Protein AF-F0G5G3-F1 (afdb_monomer)

Structure (mmCIF, N/CA/C/O backbone):
data_AF-F0G5G3-F1
#
_entry.id   AF-F0G5G3-F1
#
loop_
_atom_site.group_PDB
_atom_site.id
_atom_site.type_symbol
_atom_site.label_atom_id
_atom_site.label_alt_id
_atom_site.label_comp_id
_atom_site.label_asym_id
_atom_site.label_entity_id
_atom_site.label_seq_id
_atom_site.pdbx_PDB_ins_code
_atom_site.Cartn_x
_atom_site.Cartn_y
_atom_site.Cartn_z
_atom_site.occupancy
_atom_site.B_iso_or_equiv
_atom_site.auth_seq_id
_atom_site.auth_comp_id
_atom_site.auth_asym_id
_atom_site.auth_atom_id
_atom_site.pdbx_PDB_model_num
ATOM 1 N N . MET A 1 1 ? -4.520 -5.180 33.853 1.00 75.75 1 MET A N 1
ATOM 2 C CA . MET A 1 1 ? -4.811 -5.761 32.516 1.00 75.75 1 MET A CA 1
ATOM 3 C C . MET A 1 1 ? -6.308 -5.867 32.233 1.00 75.75 1 MET A C 1
ATOM 5 O O . MET A 1 1 ? -6.761 -5.108 31.393 1.00 75.75 1 MET A O 1
ATOM 9 N N . ALA A 1 2 ? -7.084 -6.695 32.948 1.00 82.69 2 ALA A N 1
ATOM 10 C CA . ALA A 1 2 ? -8.527 -6.854 32.690 1.00 82.69 2 ALA A CA 1
ATOM 11 C C . ALA A 1 2 ? -9.333 -5.539 32.773 1.00 82.69 2 ALA A C 1
ATOM 13 O O . ALA A 1 2 ? -10.103 -5.239 31.870 1.00 82.69 2 ALA A O 1
ATOM 14 N N . LEU A 1 3 ? -9.086 -4.715 33.801 1.00 82.81 3 LEU A N 1
ATOM 15 C CA . LEU A 1 3 ? -9.724 -3.396 33.942 1.00 82.81 3 LEU A CA 1
ATOM 16 C C . LEU A 1 3 ? -9.364 -2.430 32.803 1.00 82.81 3 LEU A C 1
ATOM 18 O O . LEU A 1 3 ? -10.214 -1.669 32.368 1.00 82.81 3 LEU A O 1
ATOM 22 N N . LYS A 1 4 ? -8.127 -2.481 32.291 1.00 82.44 4 LYS A N 1
ATOM 23 C CA . LYS A 1 4 ? -7.694 -1.640 31.163 1.00 82.44 4 LYS A CA 1
ATOM 24 C C . LYS A 1 4 ? -8.326 -2.085 29.843 1.00 82.44 4 LYS A C 1
ATOM 26 O O . LYS A 1 4 ? -8.593 -1.260 28.983 1.00 82.44 4 LYS A O 1
ATOM 31 N N . ALA A 1 5 ? -8.545 -3.391 29.684 1.00 80.06 5 ALA A N 1
ATOM 32 C CA . ALA A 1 5 ? -9.204 -3.943 28.506 1.00 80.06 5 ALA A CA 1
ATOM 33 C C . ALA A 1 5 ? -10.686 -3.538 28.429 1.00 80.06 5 ALA A C 1
ATOM 35 O O . ALA A 1 5 ? -11.177 -3.290 27.338 1.00 80.06 5 ALA A O 1
ATOM 36 N N . GLU A 1 6 ? -11.368 -3.455 29.574 1.00 82.06 6 GLU A N 1
ATOM 37 C CA . GLU A 1 6 ? -12.799 -3.125 29.638 1.00 82.06 6 GLU A CA 1
ATOM 38 C C . GLU A 1 6 ? -13.066 -1.616 29.710 1.00 82.06 6 GLU A C 1
ATOM 40 O O . GLU A 1 6 ? -13.938 -1.093 29.022 1.00 82.06 6 GLU A O 1
ATOM 45 N N . PHE A 1 7 ? -12.302 -0.905 30.540 1.00 81.50 7 PHE A N 1
ATOM 46 C CA . PHE A 1 7 ? -12.556 0.497 30.880 1.00 81.50 7 PHE A CA 1
ATOM 47 C C . PHE A 1 7 ? -11.518 1.460 30.288 1.00 81.50 7 PHE A C 1
ATOM 49 O O . PHE A 1 7 ? -11.507 2.640 30.628 1.00 81.50 7 PHE A O 1
ATOM 56 N N . GLY A 1 8 ? -10.610 0.987 29.428 1.00 81.44 8 GLY A N 1
ATOM 57 C CA . GLY A 1 8 ? -9.553 1.831 28.864 1.00 81.44 8 GLY A CA 1
ATOM 58 C C . GLY A 1 8 ? -8.737 2.513 29.963 1.00 81.44 8 GLY A C 1
ATOM 59 O O . GLY A 1 8 ? -8.421 1.890 30.971 1.00 81.44 8 GLY A O 1
ATOM 60 N N . GLU A 1 9 ? -8.419 3.798 29.797 1.00 83.19 9 GLU A N 1
ATOM 61 C CA . GLU A 1 9 ? -7.684 4.588 30.798 1.00 83.19 9 GLU A CA 1
ATOM 62 C C . GLU A 1 9 ? -8.501 4.910 32.064 1.00 83.19 9 GLU A C 1
ATOM 64 O O . GLU A 1 9 ? -7.911 5.134 33.123 1.00 83.19 9 GLU A O 1
ATOM 69 N N . GLU A 1 10 ? -9.836 4.860 32.006 1.00 80.69 10 GLU A N 1
ATOM 70 C CA . GLU A 1 10 ? -10.719 5.092 33.165 1.00 80.69 10 GLU A CA 1
ATOM 71 C C . GLU A 1 10 ? -10.566 3.978 34.214 1.00 80.69 10 GLU A C 1
ATOM 73 O O . GLU A 1 10 ? -10.685 4.212 35.418 1.00 80.69 10 GLU A O 1
ATOM 78 N N . GLY A 1 11 ? -10.173 2.774 33.780 1.00 84.81 11 GLY A N 1
ATOM 79 C CA . GLY A 1 11 ? -9.863 1.654 34.667 1.00 84.81 11 GLY A CA 1
ATOM 80 C C . GLY A 1 11 ? -8.646 1.879 35.572 1.00 84.81 11 GLY A C 1
ATOM 81 O O . GLY A 1 11 ? -8.434 1.089 36.497 1.00 84.81 11 GLY A O 1
ATOM 82 N N . PHE A 1 12 ? -7.842 2.927 35.328 1.00 87.81 12 PHE A N 1
ATOM 83 C CA . PHE A 1 12 ? -6.655 3.211 36.132 1.00 87.81 12 PHE A CA 1
ATOM 84 C C . PHE A 1 12 ? -7.024 3.488 37.582 1.00 87.81 12 PHE A C 1
ATOM 86 O O . PHE A 1 12 ? -6.352 2.969 38.461 1.00 87.81 12 PHE A O 1
ATOM 93 N N . ALA A 1 13 ? -8.077 4.268 37.841 1.00 85.56 13 ALA A N 1
ATOM 94 C CA . ALA A 1 13 ? -8.450 4.654 39.202 1.00 85.56 13 ALA A CA 1
ATOM 95 C C . ALA A 1 13 ? -8.753 3.421 40.069 1.00 85.56 13 ALA A C 1
ATOM 97 O O . ALA A 1 13 ? -8.117 3.231 41.103 1.00 85.56 13 ALA A O 1
ATOM 98 N N . LEU A 1 14 ? -9.618 2.533 39.568 1.00 84.69 14 LEU A N 1
ATOM 99 C CA . LEU A 1 14 ? -9.975 1.259 40.204 1.00 84.69 14 LEU A CA 1
ATOM 100 C C . LEU A 1 14 ? -8.756 0.356 40.425 1.00 84.69 14 LEU A C 1
ATOM 102 O O . LEU A 1 14 ? -8.572 -0.213 41.500 1.00 84.69 14 LEU A O 1
ATOM 106 N N . TRP A 1 15 ? -7.903 0.216 39.407 1.00 88.31 15 TRP A N 1
ATOM 107 C CA . TRP A 1 15 ? -6.701 -0.607 39.515 1.00 88.31 15 TRP A CA 1
ATOM 108 C C . TRP A 1 15 ? -5.689 -0.021 40.506 1.00 88.31 15 TRP A C 1
ATOM 110 O O . TRP A 1 15 ? -5.075 -0.763 41.270 1.00 88.31 15 TRP A O 1
ATOM 120 N N . ASN A 1 16 ? -5.515 1.298 40.494 1.00 89.81 16 ASN A N 1
ATOM 121 C CA . ASN A 1 16 ? -4.558 2.017 41.320 1.00 89.81 16 ASN A CA 1
ATOM 122 C C . ASN A 1 16 ? -4.970 2.004 42.794 1.00 89.81 16 ASN A C 1
ATOM 124 O O . ASN A 1 16 ? -4.125 1.778 43.652 1.00 89.81 16 ASN A O 1
ATOM 128 N N . GLU A 1 17 ? -6.258 2.197 43.082 1.00 86.50 17 GLU A N 1
ATOM 129 C CA . GLU A 1 17 ? -6.823 2.081 44.429 1.00 86.50 17 GLU A CA 1
ATOM 130 C C . GLU A 1 17 ? -6.622 0.671 44.994 1.00 86.50 17 GLU A C 1
ATOM 132 O O . GLU A 1 17 ? -6.049 0.514 46.068 1.00 86.50 17 GLU A O 1
ATOM 137 N N . TRP A 1 18 ? -6.985 -0.368 44.235 1.00 85.38 18 TRP A N 1
ATOM 138 C CA . TRP A 1 18 ? -6.765 -1.754 44.658 1.00 85.38 18 TRP A CA 1
ATOM 139 C C . TRP A 1 18 ? -5.277 -2.075 44.876 1.00 85.38 18 TRP A C 1
ATOM 141 O O . TRP A 1 18 ? -4.910 -2.742 45.843 1.00 85.38 18 TRP A O 1
ATOM 151 N N . SER A 1 19 ? -4.402 -1.570 44.000 1.00 86.75 19 SER A N 1
ATOM 152 C CA . SER A 1 19 ? -2.963 -1.855 44.060 1.00 86.75 19 SER A CA 1
ATOM 153 C C . SER A 1 19 ? -2.265 -1.217 45.264 1.00 86.75 19 SER A C 1
ATOM 155 O O . SER A 1 19 ? -1.227 -1.726 45.678 1.00 86.75 19 SER A O 1
ATOM 157 N N . GLN A 1 20 ? -2.822 -0.156 45.862 1.00 89.62 20 GLN A N 1
ATOM 158 C CA . GLN A 1 20 ? -2.253 0.497 47.052 1.00 89.62 20 GLN A CA 1
ATOM 159 C C . GLN A 1 20 ? -2.183 -0.418 48.280 1.00 89.62 20 GLN A C 1
ATOM 161 O O . GLN A 1 20 ? -1.370 -0.179 49.167 1.00 89.62 20 GLN A O 1
ATOM 166 N N . GLY A 1 21 ? -2.993 -1.480 48.326 1.00 85.25 21 GLY A N 1
ATOM 167 C CA . GLY A 1 21 ? -2.947 -2.471 49.402 1.00 85.25 21 GLY A CA 1
ATOM 168 C C . GLY A 1 21 ? -1.731 -3.406 49.354 1.00 85.25 21 GLY A C 1
ATOM 169 O O . GLY A 1 21 ? -1.496 -4.145 50.308 1.00 85.25 21 GLY A O 1
ATOM 170 N N . ALA A 1 22 ? -0.956 -3.411 48.264 1.00 86.19 22 ALA A N 1
ATOM 171 C CA . ALA A 1 22 ? 0.210 -4.277 48.124 1.00 86.19 22 ALA A CA 1
ATOM 172 C C . ALA A 1 22 ? 1.453 -3.669 48.797 1.00 86.19 22 ALA A C 1
ATOM 174 O O . ALA A 1 22 ? 1.786 -2.506 48.582 1.00 86.19 22 ALA A O 1
ATOM 175 N N . GLN A 1 23 ? 2.204 -4.480 49.551 1.00 86.06 23 GLN A N 1
ATOM 176 C CA . GLN A 1 23 ? 3.407 -4.028 50.275 1.00 86.06 23 GLN A CA 1
ATOM 177 C C . GLN A 1 23 ? 4.503 -3.449 49.363 1.00 86.06 23 GLN A C 1
ATOM 179 O O . GLN A 1 23 ? 5.343 -2.674 49.811 1.00 86.06 23 GLN A O 1
ATOM 184 N N . ASN A 1 24 ? 4.510 -3.825 48.084 1.00 87.44 24 ASN A N 1
ATOM 185 C CA . ASN A 1 24 ? 5.474 -3.372 47.084 1.00 87.44 24 ASN A CA 1
ATOM 186 C C . ASN A 1 24 ? 4.953 -2.225 46.198 1.00 87.44 24 ASN A C 1
ATOM 188 O O . ASN A 1 24 ? 5.607 -1.879 45.211 1.00 87.44 24 ASN A O 1
ATOM 192 N N . TYR A 1 25 ? 3.787 -1.651 46.504 1.00 90.62 25 TYR A N 1
ATOM 193 C CA . TYR A 1 25 ? 3.204 -0.586 45.698 1.00 90.62 25 TYR A CA 1
ATOM 194 C C . TYR A 1 25 ? 4.021 0.710 45.771 1.00 90.62 25 TYR A C 1
ATOM 196 O O . TYR A 1 25 ? 4.398 1.184 46.843 1.00 90.62 25 TYR A O 1
ATOM 204 N N . LYS A 1 26 ? 4.247 1.326 44.606 1.00 88.75 26 LYS A N 1
ATOM 205 C CA . LYS A 1 26 ? 4.905 2.629 44.464 1.00 88.75 26 LYS A CA 1
ATOM 206 C C . LYS A 1 26 ? 4.056 3.530 43.578 1.00 88.75 26 LYS A C 1
ATOM 208 O O . LYS A 1 26 ? 3.979 3.327 42.370 1.00 88.75 26 LYS A O 1
ATOM 213 N N . GLY A 1 27 ? 3.453 4.565 44.165 1.00 85.06 27 GLY A N 1
ATOM 214 C CA . GLY A 1 27 ? 2.541 5.459 43.439 1.00 85.06 27 GLY A CA 1
ATOM 215 C C . GLY A 1 27 ? 3.180 6.183 42.251 1.00 85.06 27 GLY A C 1
ATOM 216 O O . GLY A 1 27 ? 2.517 6.391 41.240 1.00 85.06 27 GLY A O 1
ATOM 217 N N . LYS A 1 28 ? 4.479 6.503 42.337 1.00 83.94 28 LYS A N 1
ATOM 218 C CA . LYS A 1 28 ? 5.234 7.108 41.225 1.00 83.94 28 LYS A CA 1
ATOM 219 C C . LYS A 1 28 ? 5.365 6.170 40.019 1.00 83.94 28 LYS A C 1
ATOM 221 O O . LYS A 1 28 ? 5.344 6.648 38.892 1.00 83.94 28 LYS A O 1
ATOM 226 N N . ASP A 1 29 ? 5.405 4.859 40.254 1.00 88.38 29 ASP A N 1
ATOM 227 C CA . ASP A 1 29 ? 5.631 3.847 39.214 1.00 88.38 29 ASP A CA 1
ATOM 228 C C . ASP A 1 29 ? 4.303 3.283 38.672 1.00 88.38 29 ASP A C 1
ATOM 230 O O . ASP A 1 29 ? 4.244 2.718 37.579 1.00 88.38 29 ASP A O 1
ATOM 234 N N . ALA A 1 30 ? 3.205 3.456 39.417 1.00 87.62 30 ALA A N 1
ATOM 235 C CA . ALA A 1 30 ? 1.896 2.884 39.112 1.00 87.62 30 ALA A CA 1
ATOM 236 C C . ALA A 1 30 ? 1.378 3.281 37.720 1.00 87.62 30 ALA A C 1
ATOM 238 O O . ALA A 1 30 ? 0.806 2.455 37.005 1.00 87.62 30 ALA A O 1
ATOM 239 N N . ARG A 1 31 ? 1.611 4.531 37.297 1.00 86.50 31 ARG A N 1
ATOM 240 C CA . ARG A 1 31 ? 1.170 5.013 35.980 1.00 86.50 31 ARG A CA 1
ATOM 241 C C . ARG A 1 31 ? 1.958 4.376 34.836 1.00 86.50 31 ARG A C 1
ATOM 243 O O . ARG A 1 31 ? 1.376 4.092 33.791 1.00 86.50 31 ARG A O 1
ATOM 250 N N . ASP A 1 32 ? 3.242 4.102 35.029 1.00 87.25 32 ASP A N 1
ATOM 251 C CA . ASP A 1 32 ? 4.076 3.461 34.011 1.00 87.25 32 ASP A CA 1
ATOM 252 C C . ASP A 1 32 ? 3.791 1.960 33.918 1.00 87.25 32 ASP A C 1
ATOM 254 O O . ASP A 1 32 ? 3.653 1.420 32.816 1.00 87.25 32 ASP A O 1
ATOM 258 N N . VAL A 1 33 ? 3.546 1.303 35.056 1.00 87.38 33 VAL A N 1
ATOM 259 C CA . VAL A 1 33 ? 3.021 -0.071 35.090 1.00 87.38 33 VAL A CA 1
ATOM 260 C C . VAL A 1 33 ? 1.671 -0.145 34.370 1.00 87.38 33 VAL A C 1
ATOM 262 O O . VAL A 1 33 ? 1.467 -1.024 33.530 1.00 87.38 33 VAL A O 1
ATOM 265 N N . TRP A 1 34 ? 0.766 0.807 34.607 1.00 89.06 34 TRP A N 1
ATOM 266 C CA . TRP A 1 34 ? -0.517 0.863 33.909 1.00 89.06 34 TRP A CA 1
ATOM 267 C C . TRP A 1 34 ? -0.362 1.025 32.397 1.00 89.06 34 TRP A C 1
ATOM 269 O O . TRP A 1 34 ? -1.002 0.306 31.624 1.00 89.06 34 TRP A O 1
ATOM 279 N N . LYS A 1 35 ? 0.518 1.928 31.952 1.00 86.69 35 LYS A N 1
ATOM 280 C CA . LYS A 1 35 ? 0.845 2.108 30.530 1.00 86.69 35 LYS A CA 1
ATOM 281 C C . LYS A 1 35 ? 1.411 0.829 29.911 1.00 86.69 35 LYS A C 1
ATOM 283 O O . LYS A 1 35 ? 1.067 0.529 28.771 1.00 86.69 35 LYS A O 1
ATOM 288 N N . SER A 1 36 ? 2.189 0.047 30.667 1.00 86.50 36 SER A N 1
ATOM 289 C CA . SER A 1 36 ? 2.778 -1.214 30.197 1.00 86.50 36 SER A CA 1
ATOM 290 C C . SER A 1 36 ? 1.746 -2.310 29.889 1.00 86.50 36 SER A C 1
ATOM 292 O O . SER A 1 36 ? 2.017 -3.200 29.080 1.00 86.50 36 SER A O 1
ATOM 294 N N . PHE A 1 37 ? 0.542 -2.244 30.474 1.00 84.12 37 PHE A N 1
ATOM 295 C CA . PHE A 1 37 ? -0.537 -3.171 30.142 1.00 84.12 37 PHE A CA 1
ATOM 296 C C . PHE A 1 37 ? -0.988 -2.960 28.695 1.00 84.12 37 PHE A C 1
ATOM 298 O O . PHE A 1 37 ? -1.582 -1.932 28.356 1.00 84.12 37 PHE A O 1
ATOM 305 N N . LYS A 1 38 ? -0.739 -3.967 27.857 1.00 71.62 38 LYS A N 1
ATOM 306 C CA . LYS A 1 38 ? -1.262 -4.057 26.492 1.00 71.62 38 LYS A CA 1
ATOM 307 C C . LYS A 1 38 ? -2.562 -4.861 26.504 1.00 71.62 38 LYS A C 1
ATOM 309 O O . LYS A 1 38 ? -2.660 -5.853 27.225 1.00 71.62 38 LYS A O 1
ATOM 314 N N . GLY A 1 39 ? -3.561 -4.422 25.737 1.00 60.50 39 GLY A N 1
ATOM 315 C CA . GLY A 1 39 ? -4.810 -5.166 25.570 1.00 60.50 39 GLY A CA 1
ATOM 316 C C . GLY A 1 39 ? -4.513 -6.569 25.040 1.00 60.50 39 GLY A C 1
ATOM 317 O O . GLY A 1 39 ? -3.861 -6.720 24.011 1.00 60.50 39 GLY A O 1
ATOM 318 N N . GLY A 1 40 ? -4.923 -7.602 25.773 1.00 61.12 40 GLY A N 1
ATOM 319 C CA . GLY A 1 40 ? -4.645 -8.989 25.411 1.00 61.12 40 GLY A CA 1
ATOM 320 C C . GLY A 1 40 ? -5.219 -9.983 26.417 1.00 61.12 40 GLY A C 1
ATOM 321 O O . GLY A 1 40 ? -5.292 -9.657 27.596 1.00 61.12 40 GLY A O 1
ATOM 322 N N . LYS A 1 41 ? -5.612 -11.163 25.897 1.00 61.12 41 LYS A N 1
ATOM 323 C CA . LYS A 1 41 ? -6.117 -12.449 26.462 1.00 61.12 41 LYS A CA 1
ATOM 324 C C . LYS A 1 41 ? -6.857 -12.493 27.816 1.00 61.12 41 LYS A C 1
ATOM 326 O O . LYS A 1 41 ? -7.767 -13.302 27.948 1.00 61.12 41 LYS A O 1
ATOM 331 N N . ILE A 1 42 ? -6.495 -11.687 28.807 1.00 72.88 42 ILE A N 1
ATOM 332 C CA . ILE A 1 42 ? -7.150 -11.588 30.114 1.00 72.88 42 ILE A CA 1
ATOM 333 C C . ILE A 1 42 ? -8.172 -10.447 30.062 1.00 72.88 42 ILE A C 1
ATOM 335 O O . ILE A 1 42 ? -7.823 -9.274 30.209 1.00 72.88 42 ILE A O 1
ATOM 339 N N . THR A 1 43 ? -9.438 -10.800 29.850 1.00 81.62 43 THR A N 1
ATOM 340 C CA . THR A 1 43 ? -10.570 -9.858 29.821 1.00 81.62 43 THR A CA 1
ATOM 341 C C . THR A 1 43 ? -11.215 -9.725 31.202 1.00 81.62 43 THR A C 1
ATOM 343 O O . THR A 1 43 ? -10.880 -10.469 32.132 1.00 81.62 43 THR A O 1
ATOM 346 N N . ILE A 1 44 ? -12.175 -8.804 31.351 1.00 83.69 44 ILE A N 1
ATOM 347 C CA . ILE A 1 44 ? -13.001 -8.713 32.566 1.00 83.69 44 ILE A CA 1
ATOM 348 C C . ILE A 1 44 ? -13.702 -10.053 32.866 1.00 83.69 44 ILE A C 1
ATOM 350 O O . ILE A 1 44 ? -13.805 -10.457 34.023 1.00 83.69 44 ILE A O 1
ATOM 354 N N . ASN A 1 45 ? -14.077 -10.811 31.828 1.00 82.81 45 ASN A N 1
ATOM 355 C CA . ASN A 1 45 ? -14.676 -12.138 31.973 1.00 82.81 45 ASN A CA 1
ATOM 356 C C . ASN A 1 45 ? -13.695 -13.151 32.570 1.00 82.81 45 ASN A C 1
ATOM 358 O O . ASN A 1 45 ? -14.075 -13.923 33.448 1.00 82.81 45 ASN A O 1
ATOM 362 N N . THR A 1 46 ? -12.428 -13.129 32.145 1.00 84.12 46 THR A N 1
ATOM 363 C CA . THR A 1 46 ? -11.377 -13.969 32.738 1.00 84.12 46 THR A CA 1
ATOM 364 C C . THR A 1 46 ? -11.179 -13.633 34.216 1.00 84.12 46 THR A C 1
ATOM 366 O O . THR A 1 46 ? -11.069 -14.541 35.036 1.00 84.12 46 THR A O 1
ATOM 369 N N . LEU A 1 47 ? -11.191 -12.342 34.572 1.00 85.00 47 LEU A N 1
ATOM 370 C CA . LEU A 1 47 ? -11.071 -11.890 35.960 1.00 85.00 47 LEU A CA 1
ATOM 371 C C . LEU A 1 47 ? -12.222 -12.421 36.825 1.00 85.00 47 LEU A C 1
ATOM 373 O O . LEU A 1 47 ? -11.973 -13.026 37.864 1.00 85.00 47 LEU A O 1
ATOM 377 N N . PHE A 1 48 ? -13.472 -12.259 36.383 1.00 85.88 48 PHE A N 1
ATOM 378 C CA . PHE A 1 48 ? -14.632 -12.775 37.116 1.00 85.88 48 PHE A CA 1
ATOM 379 C C . PHE A 1 48 ? -14.674 -14.305 37.168 1.00 85.88 48 PHE A C 1
ATOM 381 O O . PHE A 1 48 ? -15.125 -14.860 38.167 1.00 85.88 48 PHE A O 1
ATOM 388 N N . HIS A 1 49 ? -14.209 -14.999 36.127 1.00 85.69 49 HIS A N 1
ATOM 389 C CA . HIS A 1 49 ? -14.091 -16.457 36.141 1.00 85.69 49 HIS A CA 1
ATOM 390 C C . HIS A 1 49 ? -13.101 -16.930 37.216 1.00 85.69 49 HIS A C 1
ATOM 392 O O . HIS A 1 49 ? -13.457 -17.768 38.042 1.00 85.69 49 HIS A O 1
ATOM 398 N N . LEU A 1 50 ? -11.900 -16.344 37.258 1.00 86.94 50 LEU A N 1
ATOM 399 C CA . LEU A 1 50 ? -10.889 -16.654 38.274 1.00 86.94 50 LEU A CA 1
ATOM 400 C C . LEU A 1 50 ? -11.355 -16.279 39.686 1.00 86.94 50 LEU A C 1
ATOM 402 O O . LEU A 1 50 ? -11.142 -17.047 40.619 1.00 86.94 50 LEU A O 1
ATOM 406 N N . ALA A 1 51 ? -12.040 -15.143 39.842 1.00 85.19 51 ALA A N 1
ATOM 407 C CA . ALA A 1 51 ? -12.602 -14.738 41.126 1.00 85.19 51 ALA A CA 1
ATOM 408 C C . ALA A 1 51 ? -13.622 -15.769 41.637 1.00 85.19 51 ALA A C 1
ATOM 410 O O . ALA A 1 51 ? -13.546 -16.175 42.794 1.00 85.19 51 ALA A O 1
ATOM 411 N N . LYS A 1 52 ? -14.533 -16.245 40.773 1.00 86.75 52 LYS A N 1
ATOM 412 C CA . LYS A 1 52 ? -15.510 -17.291 41.125 1.00 86.75 52 LYS A CA 1
ATOM 413 C C . LYS A 1 52 ? -14.837 -18.599 41.534 1.00 86.75 52 LYS A C 1
ATOM 415 O O . LYS A 1 52 ? -15.256 -19.203 42.514 1.00 86.75 52 LYS A O 1
ATOM 420 N N . LEU A 1 53 ? -13.787 -19.017 40.819 1.00 88.94 53 LEU A N 1
ATOM 421 C CA . LEU A 1 53 ? -12.980 -20.182 41.207 1.00 88.94 53 LEU A CA 1
ATOM 422 C C . LEU A 1 53 ? -12.317 -19.989 42.579 1.00 88.94 53 LEU A C 1
ATOM 424 O O . LEU A 1 53 ? -12.232 -20.934 43.353 1.00 88.94 53 LEU A O 1
ATOM 428 N N . GLY A 1 54 ? -11.899 -18.762 42.897 1.00 87.06 54 GLY A N 1
ATOM 429 C CA . GLY A 1 54 ? -11.367 -18.370 44.204 1.00 87.06 54 GLY A CA 1
ATOM 430 C C . GLY A 1 54 ? -12.419 -18.132 45.295 1.00 87.06 54 GLY A C 1
ATOM 431 O O . GLY A 1 54 ? -12.071 -17.612 46.350 1.00 87.06 54 GLY A O 1
ATOM 432 N N . GLY A 1 55 ? -13.692 -18.471 45.061 1.00 86.56 55 GLY A N 1
ATOM 433 C CA . GLY A 1 55 ? -14.764 -18.351 46.054 1.00 86.56 55 GLY A CA 1
ATOM 434 C C . GLY A 1 55 ? -15.494 -17.003 46.082 1.00 86.56 55 GLY A C 1
ATOM 435 O O . GLY A 1 55 ? -16.340 -16.794 46.948 1.00 86.56 55 GLY A O 1
ATO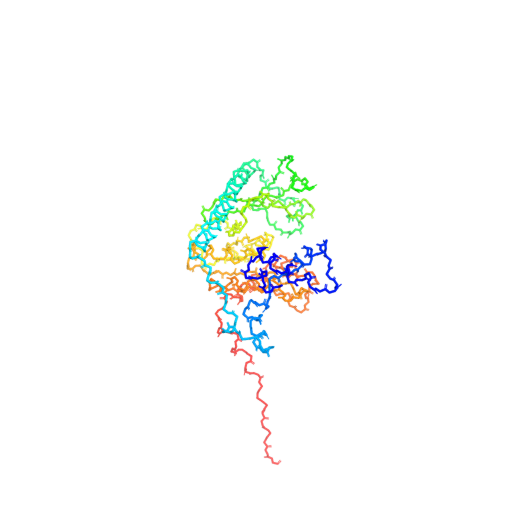M 436 N N . PHE A 1 56 ? -15.225 -16.087 45.144 1.00 83.62 56 PHE A N 1
ATOM 437 C CA . PHE A 1 56 ? -16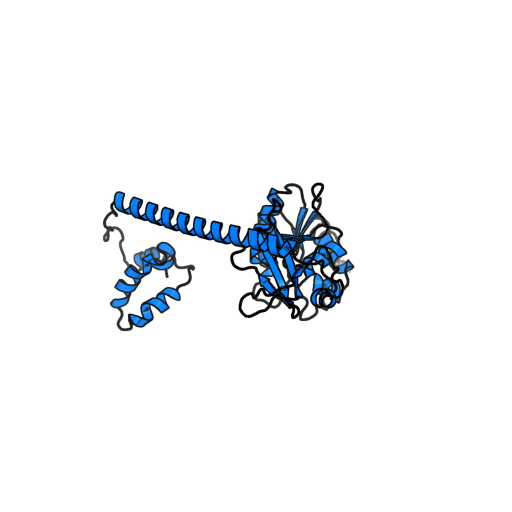.036 -14.877 44.990 1.00 83.62 56 PHE A CA 1
ATOM 438 C C . PHE A 1 56 ? -17.441 -15.242 44.501 1.00 83.62 56 PHE A C 1
ATOM 440 O O . PHE A 1 56 ? -17.615 -15.691 43.366 1.00 83.62 56 PHE A O 1
ATOM 447 N N . ASP A 1 57 ? -18.452 -14.992 45.333 1.00 82.44 57 ASP A N 1
ATOM 448 C CA . ASP A 1 57 ? -19.854 -15.069 44.931 1.00 82.44 57 ASP A CA 1
ATOM 449 C C . ASP A 1 57 ? -20.362 -13.682 44.482 1.00 82.44 57 ASP A C 1
ATOM 451 O O . ASP A 1 57 ? -20.533 -12.783 45.318 1.00 82.44 57 ASP A O 1
ATOM 455 N N . PRO A 1 58 ? -20.661 -13.484 43.180 1.00 75.50 58 PRO A N 1
ATOM 456 C CA . PRO A 1 58 ? -21.226 -12.233 42.680 1.00 75.50 58 PRO A CA 1
ATOM 457 C C . PRO A 1 58 ? -22.606 -11.912 43.265 1.00 75.50 58 PRO A 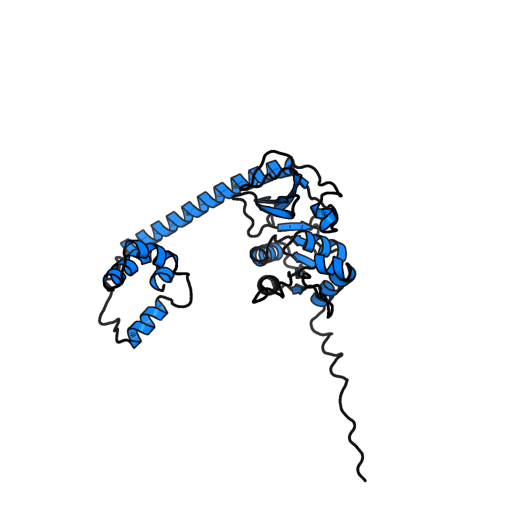C 1
ATOM 459 O O . PRO A 1 58 ? -23.027 -10.758 43.241 1.00 75.50 58 PRO A O 1
ATOM 462 N N . ARG A 1 59 ? -23.345 -12.914 43.763 1.00 76.19 59 ARG A N 1
ATOM 463 C CA . ARG A 1 59 ? -24.667 -12.709 44.372 1.00 76.19 59 ARG A CA 1
ATOM 464 C C . ARG A 1 59 ? -24.557 -12.093 45.763 1.00 76.19 59 ARG A C 1
ATOM 466 O O . ARG A 1 59 ? -25.426 -11.300 46.121 1.00 76.19 59 ARG A O 1
ATOM 473 N N . ALA A 1 60 ? -23.490 -12.414 46.495 1.00 78.00 60 ALA A N 1
ATOM 474 C CA . ALA A 1 60 ? -23.169 -11.825 47.793 1.00 78.00 60 ALA A CA 1
ATOM 475 C C . ALA A 1 60 ? -22.636 -10.383 47.677 1.00 78.00 60 ALA A C 1
ATOM 477 O O . ALA A 1 60 ? -22.785 -9.595 48.604 1.00 78.00 60 ALA A O 1
ATOM 478 N N . HIS A 1 61 ? -22.072 -10.017 46.520 1.00 68.94 61 HIS A N 1
ATOM 479 C CA . HIS A 1 61 ? -21.478 -8.703 46.256 1.00 68.94 61 HIS A CA 1
ATOM 480 C C . HIS A 1 61 ? -22.208 -7.988 45.116 1.00 68.94 61 HIS A C 1
ATOM 482 O O . HIS A 1 61 ? -21.632 -7.704 44.063 1.00 68.94 61 HIS A O 1
ATOM 488 N N . ARG A 1 62 ? -23.505 -7.705 45.308 1.00 65.50 62 ARG A N 1
ATOM 489 C CA . ARG A 1 62 ? -24.274 -6.923 44.331 1.00 65.50 62 ARG A CA 1
ATOM 490 C C . ARG A 1 62 ? -23.667 -5.529 44.199 1.00 65.50 62 ARG A C 1
ATOM 492 O O . ARG A 1 62 ? -23.711 -4.735 45.137 1.00 65.50 62 ARG A O 1
ATOM 499 N N . ALA A 1 63 ? -23.135 -5.229 43.016 1.00 65.88 63 ALA A N 1
ATOM 500 C CA . ALA A 1 63 ? -22.755 -3.871 42.661 1.00 65.88 63 ALA A CA 1
ATOM 501 C C . ALA A 1 63 ? -23.975 -2.952 42.807 1.00 65.88 63 ALA A C 1
ATOM 503 O O . ALA A 1 63 ? -25.096 -3.332 42.448 1.00 65.88 63 ALA A O 1
ATOM 504 N N . LYS A 1 64 ? -23.760 -1.742 43.335 1.00 68.94 64 LYS A N 1
ATOM 505 C CA . LYS A 1 64 ? -24.803 -0.715 43.322 1.00 68.94 64 LYS A CA 1
ATOM 506 C C . LYS A 1 64 ? -25.211 -0.488 41.861 1.00 68.94 64 LYS A C 1
ATOM 508 O O . LYS A 1 64 ? -24.316 -0.356 41.022 1.00 68.94 64 LYS A O 1
ATOM 513 N N . PRO A 1 65 ? -26.515 -0.469 41.539 1.00 64.81 65 PRO A N 1
ATOM 514 C CA . PRO A 1 65 ? -26.955 -0.105 40.203 1.00 64.81 65 PRO A CA 1
ATOM 515 C C . PRO A 1 65 ? -26.363 1.261 39.866 1.00 64.81 65 PRO A C 1
ATOM 517 O O . PRO A 1 65 ? -26.539 2.212 40.627 1.00 64.81 65 PRO A O 1
ATOM 520 N N . VAL A 1 66 ? -25.625 1.345 38.761 1.00 69.50 66 VAL A N 1
ATOM 521 C CA . VAL A 1 66 ? -25.259 2.646 38.202 1.00 69.50 66 VAL A CA 1
ATOM 522 C C . VAL A 1 66 ? -26.567 3.301 37.781 1.00 69.50 66 VAL A C 1
ATOM 524 O O . VAL A 1 66 ? -27.368 2.668 37.089 1.00 69.50 66 VAL A O 1
ATOM 527 N N . ASP A 1 67 ? -26.796 4.529 38.243 1.00 81.50 67 ASP A N 1
ATOM 528 C CA . ASP A 1 67 ? -27.959 5.320 37.850 1.00 81.50 67 ASP A CA 1
ATOM 529 C C . ASP A 1 67 ? -28.051 5.333 36.311 1.00 81.50 67 ASP A C 1
ATOM 531 O O . ASP A 1 67 ? -27.075 5.711 35.652 1.00 81.50 67 ASP A O 1
ATOM 535 N N . PRO A 1 68 ? -29.178 4.903 35.711 1.00 82.06 68 PRO A N 1
ATOM 536 C CA . PRO A 1 68 ? -29.364 4.957 34.266 1.00 82.06 68 PRO A CA 1
ATOM 537 C C . PRO A 1 68 ? -29.031 6.331 33.670 1.00 82.06 68 PRO A C 1
ATOM 539 O O . PRO A 1 68 ? -28.441 6.392 32.594 1.00 82.06 68 PRO A O 1
ATOM 542 N N . ALA A 1 69 ? -29.323 7.423 34.387 1.00 84.81 69 ALA A N 1
ATOM 543 C CA . ALA A 1 69 ? -28.986 8.771 33.938 1.00 84.81 69 ALA A CA 1
ATOM 544 C C . ALA A 1 69 ? -27.468 9.018 33.901 1.00 84.81 69 ALA A C 1
ATOM 546 O O . ALA A 1 69 ? -26.974 9.678 32.991 1.00 84.81 69 ALA A O 1
ATOM 547 N N . GLU A 1 70 ? -26.714 8.464 34.852 1.00 81.56 70 GLU A N 1
ATOM 548 C CA . GLU A 1 70 ? -25.250 8.543 34.871 1.00 81.56 70 GLU A CA 1
ATOM 549 C C . GLU A 1 70 ? -24.621 7.730 33.736 1.00 81.56 70 GLU A C 1
ATOM 551 O O . GLU A 1 70 ? -23.699 8.194 33.068 1.00 81.56 70 GLU A O 1
ATOM 556 N N . ARG A 1 71 ? -25.167 6.545 33.444 1.00 77.06 71 ARG A N 1
ATOM 557 C CA . ARG A 1 71 ? -24.707 5.718 32.323 1.00 77.06 71 ARG A CA 1
ATOM 558 C C . ARG A 1 71 ? -24.924 6.403 30.971 1.00 77.06 71 ARG A C 1
ATOM 560 O O . ARG A 1 71 ? -24.037 6.356 30.119 1.00 77.06 71 ARG A O 1
ATOM 567 N N . GLU A 1 72 ? -26.077 7.039 30.773 1.00 84.31 72 GLU A N 1
ATOM 568 C CA . GLU A 1 72 ? -26.352 7.782 29.539 1.00 84.31 72 GLU A CA 1
ATOM 569 C C . GLU A 1 72 ? -25.483 9.040 29.419 1.00 84.31 72 GLU A C 1
ATOM 571 O O . GLU A 1 72 ? -24.990 9.317 28.327 1.00 84.31 72 GLU A O 1
ATOM 576 N N . ARG A 1 73 ? -25.194 9.746 30.526 1.00 86.25 73 ARG A N 1
ATOM 577 C CA . ARG A 1 73 ? -24.219 10.854 30.534 1.00 86.25 73 ARG A CA 1
ATOM 578 C C . ARG A 1 73 ? -22.836 10.398 30.069 1.00 86.25 73 ARG A C 1
ATOM 580 O O . ARG A 1 73 ? -22.289 10.994 29.148 1.00 86.25 73 ARG A O 1
ATOM 587 N N . GLN A 1 74 ? -22.311 9.309 30.632 1.00 78.38 74 GLN A N 1
ATOM 588 C CA . GLN A 1 74 ? -20.997 8.766 30.258 1.00 78.38 74 GLN A CA 1
ATOM 589 C C . GLN A 1 74 ? -20.947 8.308 28.795 1.00 78.38 74 GLN A C 1
ATOM 591 O O . GLN A 1 74 ? -19.958 8.523 28.094 1.00 78.38 74 GLN A O 1
ATOM 596 N N . LYS A 1 75 ? -22.027 7.689 28.305 1.00 83.62 75 LYS A N 1
ATOM 597 C CA . LYS A 1 75 ? -22.144 7.289 26.899 1.00 83.62 75 LYS A CA 1
ATOM 598 C C . LYS A 1 75 ? -22.179 8.506 25.971 1.00 83.62 75 LYS A C 1
ATOM 600 O O . LYS A 1 75 ? -21.507 8.489 24.942 1.00 83.62 75 LYS A O 1
ATOM 605 N N . ALA A 1 76 ? -22.934 9.544 26.331 1.00 90.12 76 ALA A N 1
ATOM 606 C CA . ALA A 1 76 ? -23.017 10.785 25.570 1.00 90.12 76 ALA A CA 1
ATOM 607 C C . ALA A 1 76 ? -21.675 11.530 25.549 1.00 90.12 76 ALA A C 1
ATOM 609 O O . ALA A 1 76 ? -21.252 11.979 24.490 1.00 90.12 76 ALA A O 1
ATOM 610 N N . GLU A 1 77 ? -20.971 11.600 26.681 1.00 89.88 77 GLU A N 1
ATOM 611 C CA . GLU A 1 77 ? -19.639 12.204 26.770 1.00 89.88 77 GLU A CA 1
ATOM 612 C C . GLU A 1 77 ? -18.613 11.445 25.918 1.00 89.88 77 GLU A C 1
ATOM 614 O O . GLU A 1 77 ? -17.856 12.058 25.166 1.00 89.88 77 GLU A O 1
ATOM 619 N N . ARG A 1 78 ? -18.631 10.105 25.958 1.00 81.69 78 ARG A N 1
ATOM 620 C CA . ARG A 1 78 ? -17.777 9.270 25.101 1.00 81.69 78 ARG A CA 1
ATOM 621 C C . ARG A 1 78 ? -18.057 9.510 23.623 1.00 81.69 78 ARG A C 1
ATOM 623 O O . ARG A 1 78 ? -17.120 9.752 22.870 1.00 81.69 78 ARG A O 1
ATOM 630 N N . ALA A 1 79 ? -19.328 9.479 23.228 1.00 89.50 79 ALA A N 1
ATOM 631 C CA . ALA A 1 79 ? -19.726 9.731 21.849 1.00 89.50 79 ALA A CA 1
ATOM 632 C C . ALA A 1 79 ? -19.332 11.147 21.396 1.00 89.50 79 ALA A C 1
ATOM 634 O O . ALA A 1 79 ? -18.863 11.321 20.276 1.00 89.50 79 ALA A O 1
ATOM 635 N N . ALA A 1 80 ? -19.464 12.150 22.271 1.00 93.19 80 ALA A N 1
ATOM 636 C CA . ALA A 1 80 ? -19.045 13.519 21.989 1.00 93.19 80 ALA A CA 1
ATOM 637 C C . ALA A 1 80 ? -17.521 13.636 21.821 1.00 93.19 80 ALA A C 1
ATOM 639 O O . ALA A 1 80 ? -17.066 14.301 20.892 1.00 93.19 80 ALA A O 1
ATOM 640 N N . ARG A 1 81 ? -16.729 12.961 22.666 1.00 92.06 81 ARG A N 1
ATOM 641 C CA . ARG A 1 81 ? -15.263 12.927 22.548 1.00 92.06 81 ARG A CA 1
ATOM 642 C C . ARG A 1 81 ? -14.815 12.233 21.263 1.00 92.06 81 ARG A C 1
ATOM 644 O O . ARG A 1 81 ? -14.008 12.793 20.533 1.00 92.06 81 ARG A O 1
ATOM 651 N N . GLU A 1 82 ? -15.372 11.063 20.959 1.00 89.12 82 GLU A N 1
ATOM 652 C CA . GLU A 1 82 ? -15.083 10.330 19.718 1.00 89.12 82 GLU A CA 1
ATOM 653 C C . GLU A 1 82 ? -15.461 11.155 18.477 1.00 89.12 82 GLU A C 1
ATOM 655 O O . GLU A 1 82 ? -14.700 11.207 17.511 1.00 89.12 82 GLU A O 1
ATOM 660 N N . ALA A 1 83 ? -16.598 11.858 18.514 1.00 94.12 83 ALA A N 1
ATOM 661 C CA . ALA A 1 83 ? -17.011 12.756 17.438 1.00 94.12 83 ALA A CA 1
ATOM 662 C C . ALA A 1 83 ? -16.059 13.953 17.277 1.00 94.12 83 ALA A C 1
ATOM 664 O O . ALA A 1 83 ? -15.726 14.313 16.148 1.00 94.12 83 ALA A O 1
ATOM 665 N N . ALA A 1 84 ? -15.592 14.548 18.379 1.00 94.69 84 ALA A N 1
ATOM 666 C CA . ALA A 1 84 ? -14.627 15.645 18.351 1.00 94.69 84 ALA A CA 1
ATOM 667 C C . ALA A 1 84 ? -13.261 15.196 17.802 1.00 94.69 84 ALA A C 1
ATOM 669 O O . ALA A 1 84 ? -12.707 15.860 16.928 1.00 94.69 84 ALA A O 1
ATOM 670 N N . GLU A 1 85 ? -12.751 14.043 18.246 1.00 93.81 85 GLU A N 1
ATOM 671 C CA . GLU A 1 85 ? -11.499 13.456 17.746 1.00 93.81 85 GLU A CA 1
ATOM 672 C C . GLU A 1 85 ? -11.586 13.124 16.248 1.00 93.81 85 GLU A C 1
ATOM 674 O O . GLU A 1 85 ? -10.653 13.396 15.487 1.00 93.81 85 GLU A O 1
ATOM 679 N N . LEU A 1 86 ? -12.722 12.582 15.794 1.00 93.75 86 LEU A N 1
ATOM 680 C CA . LEU A 1 86 ? -12.959 12.299 14.379 1.00 93.75 86 LEU A CA 1
ATOM 681 C C . LEU A 1 86 ? -13.036 13.582 13.539 1.00 93.75 86 LEU A C 1
ATOM 683 O O . LEU A 1 86 ? -12.495 13.619 12.429 1.00 93.75 86 LEU A O 1
ATOM 687 N N . ALA A 1 87 ? -13.687 14.629 14.052 1.00 95.94 87 ALA A N 1
ATOM 688 C CA . ALA A 1 87 ? -13.767 15.925 13.385 1.00 95.94 87 ALA A CA 1
ATOM 689 C C . ALA A 1 87 ? -12.374 16.557 13.231 1.00 95.94 87 ALA A C 1
ATOM 691 O O . ALA A 1 87 ? -11.998 16.939 12.121 1.00 95.94 87 ALA A O 1
ATOM 692 N N . GLU A 1 88 ? -11.571 16.567 14.299 1.00 96.50 88 GLU A N 1
ATOM 693 C CA . GLU A 1 88 ? -10.197 17.082 14.280 1.00 96.50 88 GLU A CA 1
ATOM 694 C C . GLU A 1 88 ? -9.303 16.284 13.314 1.00 96.50 88 GLU A C 1
ATOM 696 O O . GLU A 1 88 ? -8.548 16.860 12.525 1.00 96.50 88 GLU A O 1
ATOM 701 N N . LEU A 1 89 ? -9.394 14.949 13.330 1.00 95.06 89 LEU A N 1
ATOM 702 C CA . LEU A 1 89 ? -8.659 14.098 12.392 1.00 95.06 89 LEU A CA 1
ATOM 703 C C . LEU A 1 89 ? -9.048 14.401 10.942 1.00 95.06 89 LEU A C 1
ATOM 705 O O . LEU A 1 89 ? -8.177 14.477 10.074 1.00 95.06 89 LEU A O 1
ATOM 709 N N . THR A 1 90 ? -10.342 14.582 10.682 1.00 96.06 90 THR A N 1
ATOM 710 C CA . THR A 1 90 ? -10.855 14.891 9.345 1.00 96.06 90 THR A CA 1
ATOM 711 C C . THR A 1 90 ? -10.311 16.229 8.860 1.00 96.06 90 THR A C 1
ATOM 713 O O . THR A 1 90 ? -9.785 16.298 7.753 1.00 96.06 90 THR A O 1
ATOM 716 N N . GLU A 1 91 ? -10.358 17.277 9.681 1.00 97.88 91 GLU A N 1
ATOM 717 C CA . GLU A 1 91 ? -9.826 18.600 9.334 1.00 97.88 91 GLU A CA 1
ATOM 718 C C . GLU A 1 91 ? -8.323 18.552 9.011 1.00 97.88 91 GLU A C 1
ATOM 720 O O . GLU A 1 91 ? -7.876 19.063 7.975 1.00 97.88 91 GLU A O 1
ATOM 725 N N . LYS A 1 92 ? -7.542 17.853 9.843 1.00 98.00 92 LYS A N 1
ATOM 726 C CA . LYS A 1 92 ? -6.109 17.626 9.607 1.00 98.00 92 LYS A CA 1
ATOM 727 C C . LYS A 1 92 ? -5.853 16.890 8.290 1.00 98.00 92 LYS A C 1
ATOM 729 O O . LYS A 1 92 ? -4.963 17.287 7.537 1.00 98.00 92 LYS A O 1
ATOM 734 N N . GLN A 1 93 ? -6.637 15.856 7.986 1.00 98.06 93 GLN A N 1
ATOM 735 C CA . GLN A 1 93 ? -6.523 15.102 6.734 1.00 98.06 93 GLN A CA 1
ATOM 736 C C . GLN A 1 93 ? -6.914 15.931 5.507 1.00 98.06 93 GLN A C 1
ATOM 738 O O . GLN A 1 93 ? -6.268 15.804 4.469 1.00 98.06 93 GLN A O 1
ATOM 743 N N . GLN A 1 94 ? -7.927 16.797 5.604 1.00 98.25 94 GLN A N 1
ATOM 744 C CA . GLN A 1 94 ? -8.301 17.706 4.513 1.00 98.25 94 GLN A CA 1
ATOM 745 C C . GLN A 1 94 ? -7.197 18.730 4.239 1.00 98.25 94 GLN A C 1
ATOM 747 O O . GL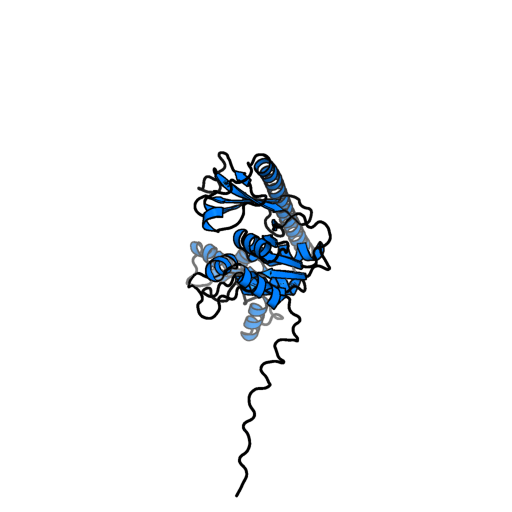N A 1 94 ? -6.835 18.957 3.086 1.00 98.25 94 GLN A O 1
ATOM 752 N N . THR A 1 95 ? -6.604 19.286 5.295 1.00 98.44 95 THR A N 1
ATOM 753 C CA . THR A 1 95 ? -5.470 20.212 5.174 1.00 98.44 95 THR A CA 1
ATOM 754 C C . THR A 1 95 ? -4.262 19.524 4.532 1.00 98.44 95 THR A C 1
ATOM 756 O O . THR A 1 95 ? -3.652 20.065 3.610 1.00 98.44 95 THR A O 1
ATOM 759 N N . ALA A 1 96 ? -3.944 18.298 4.960 1.00 98.44 96 ALA A N 1
ATOM 760 C CA . ALA A 1 96 ? -2.871 17.501 4.370 1.00 98.44 96 ALA A CA 1
ATOM 761 C C . ALA A 1 96 ? -3.149 17.130 2.903 1.00 98.44 96 ALA A C 1
ATOM 763 O O . ALA A 1 96 ? -2.232 17.168 2.088 1.00 98.44 96 ALA A O 1
ATOM 764 N N . SER A 1 97 ? -4.401 16.824 2.551 1.00 98.69 97 SER A N 1
ATOM 765 C CA . SER A 1 97 ? -4.841 16.572 1.172 1.00 98.69 97 SER A CA 1
ATOM 766 C C . SER A 1 97 ? -4.642 17.805 0.280 1.00 98.69 97 SER A C 1
ATOM 768 O O . SER A 1 97 ? -4.052 17.691 -0.792 1.00 98.69 97 SER A O 1
ATOM 770 N N . ALA A 1 98 ? -5.024 18.999 0.744 1.00 98.62 98 ALA A N 1
ATOM 771 C CA . ALA A 1 98 ? -4.802 20.244 0.005 1.00 98.62 98 ALA A CA 1
ATOM 772 C C . ALA A 1 98 ? -3.304 20.547 -0.195 1.00 98.62 98 ALA A C 1
ATOM 774 O O . ALA A 1 98 ? -2.879 20.908 -1.294 1.00 98.62 98 ALA A O 1
ATOM 775 N N . LEU A 1 99 ? -2.485 20.343 0.843 1.00 98.44 99 LEU A N 1
ATOM 776 C CA . LEU A 1 99 ? -1.030 20.474 0.739 1.00 98.44 99 LEU A CA 1
ATOM 777 C C . LEU A 1 99 ? -0.435 19.437 -0.227 1.00 98.44 99 LEU A C 1
ATOM 779 O O . LEU A 1 99 ? 0.428 19.781 -1.032 1.00 98.44 99 LEU A O 1
ATOM 783 N N . ALA A 1 100 ? -0.908 18.190 -0.182 1.00 98.50 100 ALA A N 1
ATOM 784 C CA . ALA A 1 100 ? -0.495 17.135 -1.100 1.00 98.50 100 ALA A CA 1
ATOM 785 C C . ALA A 1 100 ? -0.790 17.510 -2.558 1.00 98.50 100 ALA A C 1
ATOM 787 O O . ALA A 1 100 ? 0.089 17.351 -3.399 1.00 98.50 100 ALA A O 1
ATOM 788 N N . GLU A 1 101 ? -1.973 18.054 -2.861 1.00 98.38 101 GLU A N 1
ATOM 789 C CA . GLU A 1 101 ? -2.318 18.508 -4.217 1.00 98.38 101 GLU A CA 1
ATOM 790 C C . GLU A 1 101 ? -1.448 19.689 -4.668 1.00 98.38 101 GLU A C 1
ATOM 792 O O . GLU A 1 101 ? -0.978 19.708 -5.809 1.00 98.38 101 GLU A O 1
ATOM 797 N N . SER A 1 102 ? -1.155 20.639 -3.772 1.00 98.25 102 SER A N 1
ATOM 798 C CA . SER A 1 102 ? -0.237 21.746 -4.068 1.00 98.25 102 SER A CA 1
ATOM 799 C C . SER A 1 102 ? 1.173 21.245 -4.386 1.00 98.25 102 SER A C 1
ATOM 801 O O . SER A 1 102 ? 1.773 21.692 -5.363 1.00 98.25 102 SER A O 1
ATOM 803 N N . ILE A 1 103 ? 1.704 20.322 -3.578 1.00 98.31 103 ILE A N 1
ATOM 804 C CA . ILE A 1 103 ? 3.030 19.733 -3.793 1.00 98.31 103 ILE A CA 1
ATOM 805 C C . ILE A 1 103 ? 3.041 18.927 -5.089 1.00 98.31 103 ILE A C 1
ATOM 807 O O . ILE A 1 103 ? 3.944 19.093 -5.903 1.00 98.31 103 ILE A O 1
ATOM 811 N N . TRP A 1 104 ? 2.039 18.070 -5.292 1.00 97.75 104 TRP A N 1
ATOM 812 C CA . TRP A 1 104 ? 1.932 17.227 -6.476 1.00 97.75 104 TRP A CA 1
ATOM 813 C C . TRP A 1 104 ? 1.913 18.066 -7.750 1.00 97.75 104 TRP A C 1
ATOM 815 O O . TRP A 1 104 ? 2.672 17.781 -8.672 1.00 97.75 104 TRP A O 1
ATOM 825 N N . SER A 1 105 ? 1.103 19.126 -7.778 1.00 97.00 105 SER A N 1
ATOM 826 C CA . SER A 1 105 ? 0.954 20.013 -8.935 1.00 97.00 105 SER A CA 1
ATOM 827 C C . SER A 1 105 ? 2.234 20.777 -9.272 1.00 97.00 105 SER A C 1
ATOM 829 O O . SER A 1 105 ? 2.528 20.950 -10.451 1.00 97.00 105 SER A O 1
ATOM 831 N N . ALA A 1 106 ? 2.998 21.195 -8.257 1.00 97.44 106 ALA A N 1
ATOM 832 C CA . ALA A 1 106 ? 4.267 21.902 -8.426 1.00 97.44 106 ALA A CA 1
ATOM 833 C C . ALA A 1 106 ? 5.466 20.974 -8.697 1.00 97.44 106 ALA A C 1
ATOM 835 O O . ALA A 1 106 ? 6.499 21.440 -9.169 1.00 97.44 106 ALA A O 1
ATOM 836 N N . ALA A 1 107 ? 5.352 19.680 -8.382 1.00 97.31 107 ALA A N 1
ATOM 837 C CA . ALA A 1 107 ? 6.420 18.713 -8.594 1.00 97.31 107 ALA A CA 1
ATOM 838 C C . ALA A 1 107 ? 6.664 18.456 -10.090 1.00 97.31 107 ALA A C 1
ATOM 840 O O . ALA A 1 107 ? 5.733 18.383 -10.897 1.00 97.31 107 ALA A O 1
ATOM 841 N N . GLU A 1 108 ? 7.932 18.278 -10.443 1.00 95.88 108 GLU A N 1
ATOM 842 C CA . GLU A 1 108 ? 8.386 18.076 -11.820 1.00 95.88 108 GLU A CA 1
ATOM 843 C C . GLU A 1 108 ? 8.292 16.594 -12.204 1.00 95.88 108 GLU A C 1
ATOM 845 O O . GLU A 1 108 ? 8.385 15.740 -11.320 1.00 95.88 108 GLU A O 1
ATOM 850 N N . PRO A 1 109 ? 8.135 16.232 -13.490 1.00 95.69 109 PRO A N 1
ATOM 851 C CA . PRO A 1 109 ? 8.283 14.845 -13.922 1.00 95.69 109 PRO A CA 1
ATOM 852 C C . PRO A 1 109 ? 9.609 14.255 -13.433 1.00 95.69 109 PRO A C 1
ATOM 854 O O . PRO A 1 109 ? 10.655 14.901 -13.523 1.00 95.69 109 PRO A O 1
ATOM 857 N N . ALA A 1 110 ? 9.574 13.035 -12.895 1.00 94.06 110 ALA A N 1
ATOM 858 C CA . ALA A 1 110 ? 10.792 12.398 -12.424 1.00 94.06 110 ALA A CA 1
ATOM 859 C C . ALA A 1 110 ? 11.756 12.143 -13.598 1.00 94.06 110 ALA A C 1
ATOM 861 O O . ALA A 1 110 ? 11.317 11.711 -14.665 1.00 94.06 110 ALA A O 1
ATOM 862 N N . PRO A 1 111 ? 13.067 12.381 -13.432 1.00 92.19 111 PRO A N 1
ATOM 863 C CA . PRO A 1 111 ? 14.032 12.033 -14.456 1.00 92.19 111 PRO A CA 1
ATOM 864 C C . PRO A 1 111 ? 14.299 10.521 -14.421 1.00 92.19 111 PRO A C 1
ATOM 866 O O . PRO A 1 111 ? 14.306 9.893 -13.357 1.00 92.19 111 PRO A O 1
ATOM 869 N N . ALA A 1 112 ? 14.517 9.920 -15.593 1.00 90.06 112 ALA A N 1
ATOM 870 C CA . ALA A 1 112 ? 14.718 8.474 -15.723 1.00 90.06 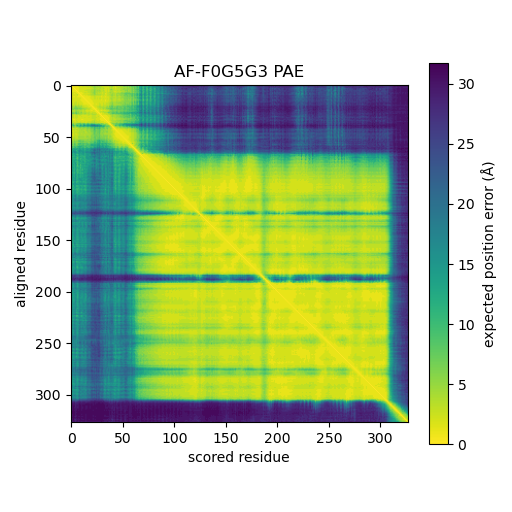112 ALA A CA 1
ATOM 871 C C . ALA A 1 112 ? 15.962 7.960 -14.972 1.00 90.06 112 ALA A C 1
ATOM 873 O O . ALA A 1 112 ? 16.010 6.800 -14.568 1.00 90.06 112 ALA A O 1
ATOM 874 N N . ASP A 1 113 ? 16.955 8.824 -14.763 1.00 91.25 113 ASP A N 1
ATOM 875 C CA . ASP A 1 113 ? 18.201 8.542 -14.051 1.00 91.25 113 ASP A CA 1
ATOM 876 C C . ASP A 1 113 ? 18.123 8.826 -12.539 1.00 91.25 113 ASP A C 1
ATOM 878 O O . ASP A 1 113 ? 19.143 8.773 -11.848 1.00 91.25 113 ASP A O 1
ATOM 882 N N . HIS A 1 114 ? 16.926 9.075 -11.987 1.00 91.62 114 HIS A N 1
ATOM 883 C CA . HIS A 1 114 ? 16.765 9.265 -10.548 1.00 91.62 114 HIS A CA 1
ATOM 884 C C . HIS A 1 114 ? 17.367 8.069 -9.767 1.00 91.62 114 HIS A C 1
ATOM 886 O O . HIS A 1 114 ? 17.005 6.918 -10.049 1.00 91.62 114 HIS A O 1
ATOM 892 N N . PRO A 1 115 ? 18.208 8.291 -8.729 1.00 91.44 115 PRO A N 1
ATOM 893 C CA . PRO A 1 115 ? 18.982 7.230 -8.071 1.00 91.44 115 PRO A CA 1
ATOM 894 C C . PRO A 1 115 ? 18.160 6.025 -7.603 1.00 91.44 115 PRO A C 1
ATOM 896 O O . PRO A 1 115 ? 18.582 4.877 -7.740 1.00 91.44 115 PRO A O 1
ATOM 899 N N . TYR A 1 116 ? 16.957 6.268 -7.076 1.00 92.19 116 TYR A N 1
ATOM 900 C CA . TYR A 1 116 ? 16.049 5.198 -6.666 1.00 92.19 116 TYR A CA 1
ATOM 901 C C . TYR A 1 116 ? 15.572 4.328 -7.840 1.00 92.19 116 TYR A C 1
ATOM 903 O O . TYR A 1 116 ? 15.573 3.106 -7.701 1.00 92.19 116 TYR A O 1
ATOM 911 N N . LEU A 1 117 ? 15.197 4.930 -8.979 1.00 92.25 117 LEU A N 1
ATOM 912 C CA . LEU A 1 117 ? 14.695 4.204 -10.153 1.00 92.25 117 LEU A CA 1
ATOM 913 C C . LEU A 1 117 ? 15.805 3.353 -10.764 1.00 92.25 117 LEU A C 1
ATOM 915 O O . LEU A 1 117 ? 15.604 2.162 -10.992 1.00 92.25 117 LEU A O 1
ATOM 919 N N . VAL A 1 118 ? 17.002 3.930 -10.910 1.00 92.69 118 VAL A N 1
ATOM 920 C CA . VAL A 1 118 ? 18.198 3.224 -11.389 1.00 92.69 118 VAL A CA 1
ATOM 921 C C . VAL A 1 118 ? 18.544 2.057 -10.466 1.00 92.69 118 VAL A C 1
ATOM 923 O O . VAL A 1 118 ? 18.714 0.928 -10.928 1.00 92.69 118 VAL A O 1
ATOM 926 N N . ARG A 1 119 ? 18.591 2.291 -9.147 1.00 92.50 119 ARG A N 1
ATOM 927 C CA . ARG A 1 119 ? 18.902 1.246 -8.160 1.00 92.50 119 ARG A CA 1
ATOM 928 C C . ARG A 1 119 ? 17.867 0.123 -8.167 1.00 92.50 119 ARG A C 1
ATOM 930 O O . ARG A 1 119 ? 18.245 -1.039 -8.055 1.00 92.50 119 ARG A O 1
ATOM 937 N N . LYS A 1 120 ? 16.576 0.457 -8.271 1.00 92.31 120 LYS A N 1
ATOM 938 C CA . LYS A 1 120 ? 15.486 -0.529 -8.297 1.00 92.31 120 LYS A CA 1
ATOM 939 C C . LYS A 1 120 ? 15.252 -1.148 -9.676 1.00 92.31 120 LYS A C 1
ATOM 941 O O . LYS A 1 120 ? 14.596 -2.180 -9.726 1.00 92.31 120 LYS A O 1
ATOM 946 N N . ARG A 1 121 ? 15.851 -0.594 -10.739 1.00 93.12 121 ARG A N 1
ATOM 947 C CA . ARG A 1 121 ? 15.727 -1.024 -12.144 1.00 93.12 121 ARG A CA 1
ATOM 948 C C . ARG A 1 121 ? 14.282 -1.015 -12.645 1.00 93.12 121 ARG A C 1
ATOM 950 O O . ARG A 1 121 ? 13.858 -1.925 -13.350 1.00 93.12 121 ARG A O 1
ATOM 957 N N . ILE A 1 122 ? 13.536 0.019 -12.269 1.00 89.88 122 ILE A N 1
ATOM 958 C CA . ILE A 1 122 ? 12.127 0.191 -12.637 1.00 89.88 122 ILE A CA 1
ATOM 959 C C . ILE A 1 122 ? 11.961 1.393 -13.575 1.00 89.88 122 ILE A C 1
ATOM 961 O O . ILE A 1 122 ? 12.719 2.360 -13.447 1.00 89.88 122 ILE A O 1
ATOM 965 N N . PRO A 1 123 ? 10.999 1.355 -14.515 1.00 81.94 123 PRO A N 1
ATOM 966 C CA . PRO A 1 123 ? 10.772 2.458 -15.438 1.00 81.94 123 PRO A CA 1
ATOM 967 C C . PRO A 1 123 ? 10.275 3.708 -14.708 1.00 81.94 123 PRO A C 1
ATOM 969 O O . PRO A 1 123 ? 9.630 3.634 -13.657 1.00 81.94 123 PRO A O 1
ATOM 972 N N . VAL A 1 124 ? 10.554 4.863 -15.311 1.00 76.62 124 VAL A N 1
ATOM 973 C CA . VAL A 1 124 ? 9.912 6.114 -14.920 1.00 76.62 124 VAL A CA 1
ATOM 974 C C . VAL A 1 124 ? 8.485 6.115 -15.471 1.00 76.62 124 VAL A C 1
ATOM 976 O O . VAL A 1 124 ? 8.275 6.126 -16.679 1.00 76.62 124 VAL A O 1
ATOM 979 N N . ASP A 1 125 ? 7.509 5.988 -14.575 1.00 77.62 125 ASP A N 1
ATOM 980 C CA . ASP A 1 125 ? 6.079 6.109 -14.893 1.00 77.62 125 ASP A CA 1
ATOM 981 C C . ASP A 1 125 ? 5.615 7.549 -14.577 1.00 77.62 125 ASP A C 1
ATOM 983 O O . ASP A 1 125 ? 6.417 8.482 -14.605 1.00 77.62 125 ASP A O 1
ATOM 987 N N . ALA A 1 126 ? 4.353 7.755 -14.194 1.00 81.25 126 ALA A N 1
ATOM 988 C CA . ALA A 1 126 ? 3.778 9.029 -13.750 1.00 81.25 126 ALA A CA 1
ATOM 989 C C . ALA A 1 126 ? 4.363 9.605 -12.434 1.00 81.25 126 ALA A C 1
ATOM 991 O O . ALA A 1 126 ? 3.717 10.421 -11.769 1.00 81.25 126 ALA A O 1
ATOM 992 N N . LEU A 1 127 ? 5.568 9.188 -12.036 1.00 91.06 127 LEU A N 1
ATOM 993 C CA . LEU A 1 127 ? 6.259 9.700 -10.859 1.00 91.06 127 LEU A CA 1
ATOM 994 C C . LEU A 1 127 ? 6.760 11.121 -11.066 1.00 91.06 127 LEU A C 1
ATOM 996 O O . LEU A 1 127 ? 7.127 11.538 -12.166 1.00 91.06 127 LEU A O 1
ATOM 1000 N N . ARG A 1 128 ? 6.819 11.852 -9.957 1.00 95.88 128 ARG A N 1
ATOM 1001 C CA . ARG A 1 128 ? 7.321 13.222 -9.912 1.00 95.88 128 ARG A CA 1
ATOM 1002 C C . ARG A 1 128 ? 8.500 13.333 -8.958 1.00 95.88 128 ARG A C 1
ATOM 1004 O O . ARG A 1 128 ? 8.685 12.470 -8.104 1.00 95.88 128 ARG A O 1
ATOM 1011 N N . VAL A 1 129 ? 9.285 14.391 -9.088 1.00 97.06 129 VAL A N 1
ATOM 1012 C CA . VAL A 1 129 ? 10.328 14.779 -8.139 1.00 97.06 129 VAL A CA 1
ATOM 1013 C C . VAL A 1 129 ? 9.919 16.069 -7.448 1.00 97.06 129 VAL A C 1
ATOM 1015 O O . VAL A 1 129 ? 9.510 17.042 -8.083 1.00 97.06 129 VAL A O 1
ATOM 1018 N N . TYR A 1 130 ? 10.036 16.069 -6.125 1.00 97.69 130 TYR A N 1
ATOM 1019 C CA . TYR A 1 130 ? 9.832 17.259 -5.321 1.00 97.69 130 TYR A CA 1
ATOM 1020 C C . TYR A 1 130 ? 11.041 18.186 -5.421 1.00 97.69 130 TYR A C 1
ATOM 1022 O O . TYR A 1 130 ? 12.182 17.749 -5.259 1.00 97.69 130 TYR A O 1
ATOM 1030 N N . ARG A 1 131 ? 10.775 19.477 -5.617 1.00 96.56 131 ARG A N 1
ATOM 1031 C CA . ARG A 1 131 ? 11.760 20.553 -5.507 1.00 96.56 131 ARG A CA 1
ATOM 1032 C C . ARG A 1 131 ? 11.268 21.580 -4.494 1.00 96.56 131 ARG A C 1
ATOM 1034 O O . ARG A 1 131 ? 10.176 22.122 -4.655 1.00 96.56 131 ARG A O 1
ATOM 1041 N N . GLY A 1 132 ? 12.041 21.829 -3.439 1.00 95.12 132 GLY A N 1
ATOM 1042 C CA . GLY A 1 132 ? 11.685 22.812 -2.414 1.00 95.12 132 GLY A CA 1
ATOM 1043 C C . GLY A 1 132 ? 12.202 22.510 -1.007 1.00 95.12 132 GLY A C 1
ATOM 1044 O O . GLY A 1 132 ? 12.945 21.566 -0.770 1.00 95.12 132 GLY A O 1
ATOM 1045 N N . GLY A 1 133 ? 11.796 23.344 -0.047 1.00 96.56 133 GLY A N 1
ATOM 1046 C CA . GLY A 1 133 ? 12.319 23.337 1.325 1.00 96.56 133 GLY A CA 1
ATOM 1047 C C . GLY A 1 133 ? 11.570 22.463 2.339 1.00 96.56 133 GLY A C 1
ATOM 1048 O O . GLY A 1 133 ? 11.763 22.657 3.538 1.00 96.56 133 GLY A O 1
ATOM 1049 N N . LEU A 1 134 ? 10.679 21.556 1.917 1.00 96.94 134 LEU A N 1
ATOM 1050 C CA . LEU A 1 134 ? 9.936 20.703 2.853 1.00 96.94 134 LEU A CA 1
ATOM 1051 C C . LEU A 1 134 ? 10.874 19.742 3.599 1.00 96.94 134 LEU A C 1
ATOM 1053 O O . LEU A 1 134 ? 11.624 18.979 2.987 1.00 96.94 134 LEU A O 1
ATOM 1057 N N . CYS A 1 135 ? 10.743 19.715 4.924 1.00 96.94 135 CYS A N 1
ATOM 1058 C CA . CYS A 1 135 ? 11.364 18.719 5.792 1.00 96.94 135 CYS A CA 1
ATOM 1059 C C . CYS A 1 135 ? 10.287 17.863 6.466 1.00 96.94 135 CYS A C 1
ATOM 1061 O O . CYS A 1 135 ? 9.321 18.392 7.017 1.00 96.94 135 CYS A O 1
ATOM 1063 N N . ILE A 1 136 ? 10.469 16.540 6.465 1.00 96.56 136 ILE A N 1
ATOM 1064 C CA . ILE A 1 136 ? 9.609 15.598 7.192 1.00 96.56 136 ILE A CA 1
ATOM 1065 C C . ILE A 1 136 ? 10.444 14.936 8.288 1.00 96.56 136 ILE A C 1
ATOM 1067 O O . ILE A 1 136 ? 11.352 14.139 8.026 1.00 96.56 136 ILE A O 1
ATOM 1071 N N . GLY A 1 137 ? 10.139 15.288 9.538 1.00 94.38 137 GLY A N 1
ATOM 1072 C CA . GLY A 1 137 ? 11.040 15.026 10.656 1.00 94.38 137 GLY A CA 1
ATOM 1073 C C . GLY A 1 137 ? 12.349 15.790 10.457 1.00 94.38 137 GLY A C 1
ATOM 1074 O O . GLY A 1 137 ? 12.336 16.987 10.188 1.00 94.38 137 GLY A O 1
ATOM 1075 N N . THR A 1 138 ? 13.480 15.094 10.550 1.00 93.94 138 THR A N 1
ATOM 1076 C CA . THR A 1 138 ? 14.818 15.666 10.319 1.00 93.94 138 THR A CA 1
ATOM 1077 C C . THR A 1 138 ? 15.290 15.565 8.866 1.00 93.94 138 THR A C 1
ATOM 1079 O O . THR A 1 138 ? 16.407 15.974 8.562 1.00 93.94 138 THR A O 1
ATOM 1082 N N . ALA A 1 139 ? 14.482 14.994 7.968 1.00 95.56 139 ALA A N 1
ATOM 1083 C CA . ALA A 1 139 ? 14.890 14.715 6.597 1.00 95.56 139 ALA A CA 1
ATOM 1084 C C . ALA A 1 139 ? 14.382 15.788 5.627 1.00 95.56 139 ALA A C 1
ATOM 1086 O O . ALA A 1 139 ? 13.171 15.991 5.506 1.00 95.56 139 ALA A O 1
ATOM 1087 N N . ALA A 1 140 ? 15.306 16.430 4.910 1.00 96.56 140 ALA A N 1
ATOM 1088 C CA . ALA A 1 140 ? 14.980 17.281 3.771 1.00 96.56 140 ALA A CA 1
ATOM 1089 C C . ALA A 1 140 ? 14.429 16.424 2.623 1.00 96.56 140 ALA A C 1
ATOM 1091 O O . ALA A 1 140 ? 14.966 15.356 2.329 1.00 96.56 140 ALA A O 1
ATOM 1092 N N . CYS A 1 141 ? 13.351 16.886 1.994 1.00 97.19 141 CYS A N 1
ATOM 1093 C CA . CYS A 1 141 ? 12.681 16.155 0.919 1.00 97.19 141 CYS A CA 1
ATOM 1094 C C 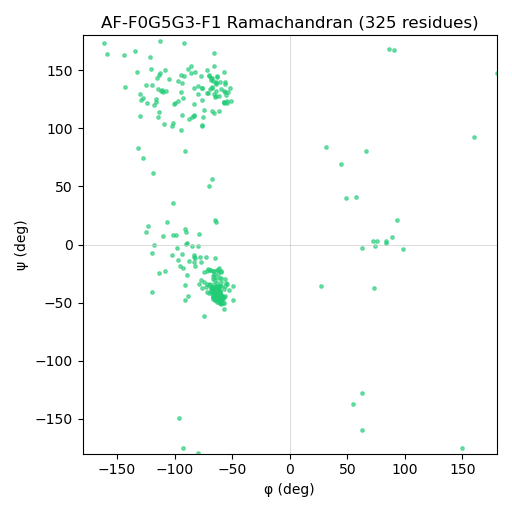. CYS A 1 141 ? 13.090 16.626 -0.482 1.00 97.19 141 CYS A C 1
ATOM 1096 O O . CYS A 1 141 ? 12.617 16.042 -1.453 1.00 97.19 141 CYS A O 1
ATOM 1098 N N . ASP A 1 142 ? 13.929 17.661 -0.611 1.00 96.62 142 ASP A N 1
ATOM 1099 C CA . ASP A 1 142 ? 14.372 18.158 -1.919 1.00 96.62 142 ASP A CA 1
ATOM 1100 C C . ASP A 1 142 ? 15.021 17.046 -2.755 1.00 96.62 142 ASP A C 1
ATOM 1102 O O . ASP A 1 142 ? 15.868 16.290 -2.274 1.00 96.62 142 ASP A O 1
ATOM 1106 N N . GLY A 1 143 ? 14.588 16.920 -4.009 1.00 95.81 143 GLY A N 1
ATOM 1107 C CA . GLY A 1 143 ? 15.030 15.865 -4.915 1.00 95.81 143 GLY A CA 1
ATOM 1108 C C . GLY A 1 143 ? 14.421 14.486 -4.651 1.00 95.81 143 GLY A C 1
ATOM 1109 O O . GLY A 1 143 ? 14.781 13.547 -5.354 1.00 95.81 143 GLY A O 1
ATOM 1110 N N . ALA A 1 144 ? 13.513 14.328 -3.683 1.00 97.25 144 ALA A N 1
ATOM 1111 C CA . ALA A 1 144 ? 12.825 13.061 -3.451 1.00 97.25 144 ALA A CA 1
ATOM 1112 C C . ALA A 1 144 ? 11.834 12.740 -4.578 1.00 97.25 144 ALA A C 1
ATOM 1114 O O . ALA A 1 144 ? 11.139 13.631 -5.075 1.00 97.25 144 ALA A O 1
ATOM 1115 N N . LEU A 1 145 ? 11.692 11.455 -4.915 1.00 96.75 145 LEU A N 1
ATOM 1116 C CA . LEU A 1 145 ? 10.543 11.009 -5.701 1.00 96.75 145 LEU A CA 1
ATOM 1117 C C . LEU A 1 145 ? 9.277 11.154 -4.875 1.00 96.75 145 LEU A C 1
ATOM 1119 O O . LEU A 1 145 ? 9.265 10.859 -3.682 1.00 96.75 145 LEU A O 1
ATOM 1123 N N . VAL A 1 146 ? 8.203 11.535 -5.541 1.00 97.06 146 VAL A N 1
ATOM 1124 C CA . VAL A 1 146 ? 6.882 11.711 -4.963 1.00 97.06 146 VAL A CA 1
ATOM 1125 C C . VAL A 1 146 ? 5.946 10.698 -5.598 1.00 97.06 146 VAL A C 1
ATOM 1127 O O . VAL A 1 146 ? 5.804 10.649 -6.822 1.00 97.06 146 VAL A O 1
ATOM 1130 N N . ILE A 1 147 ? 5.295 9.903 -4.756 1.00 96.38 147 ILE A N 1
ATOM 1131 C CA . ILE A 1 147 ? 4.315 8.894 -5.150 1.00 96.38 147 ILE A CA 1
ATOM 1132 C C . ILE A 1 147 ? 2.957 9.306 -4.560 1.00 96.38 147 ILE A C 1
ATOM 1134 O O . ILE A 1 147 ? 2.849 9.477 -3.339 1.00 96.38 147 ILE A O 1
ATOM 1138 N N . PRO A 1 148 ? 1.911 9.482 -5.386 1.00 96.94 148 PRO A N 1
ATOM 1139 C CA . PRO A 1 148 ? 0.610 9.933 -4.913 1.00 96.94 148 PRO A CA 1
ATOM 1140 C C . PRO A 1 148 ? -0.172 8.778 -4.282 1.00 96.94 148 PRO A C 1
ATOM 1142 O O . PRO A 1 148 ? -0.232 7.689 -4.856 1.00 96.94 148 PRO A O 1
ATOM 1145 N N . ALA A 1 149 ? -0.816 9.028 -3.140 1.00 97.44 149 ALA A N 1
ATOM 1146 C CA . ALA A 1 149 ? -1.746 8.101 -2.501 1.00 97.44 149 ALA A CA 1
ATOM 1147 C C . ALA A 1 149 ? -3.179 8.637 -2.622 1.00 97.44 149 ALA A C 1
ATOM 1149 O O . ALA A 1 149 ? -3.574 9.573 -1.914 1.00 97.44 149 ALA A O 1
ATOM 1150 N N . ARG A 1 150 ? -3.949 8.047 -3.538 1.00 97.06 150 ARG A N 1
ATOM 1151 C CA . ARG A 1 150 ? -5.326 8.436 -3.860 1.00 97.06 150 ARG A CA 1
ATOM 1152 C C . ARG A 1 150 ? -6.317 7.404 -3.340 1.00 97.06 150 ARG A C 1
ATOM 1154 O O . ARG A 1 150 ? -5.966 6.235 -3.227 1.00 97.06 150 ARG A O 1
ATOM 1161 N N . ASP A 1 151 ? -7.528 7.821 -3.000 1.00 95.88 151 ASP A N 1
ATOM 1162 C CA . ASP A 1 151 ? -8.612 6.868 -2.738 1.00 95.88 151 ASP A CA 1
ATOM 1163 C C . ASP A 1 151 ? -9.248 6.351 -4.039 1.00 95.88 151 ASP A C 1
ATOM 1165 O O . ASP A 1 151 ? -8.825 6.714 -5.139 1.00 95.88 151 ASP A O 1
ATOM 1169 N N . ALA A 1 152 ? -10.257 5.483 -3.910 1.00 91.44 152 ALA A N 1
ATOM 1170 C CA . ALA A 1 152 ? -10.977 4.905 -5.046 1.00 91.44 152 ALA A CA 1
ATOM 1171 C C . ALA A 1 152 ? -11.653 5.969 -5.937 1.00 91.44 152 ALA A C 1
ATOM 1173 O O . ALA A 1 152 ? -11.748 5.781 -7.148 1.00 91.44 152 ALA A O 1
ATOM 1174 N N . ASP A 1 153 ? -12.045 7.112 -5.366 1.00 90.94 153 ASP A N 1
ATOM 1175 C CA . ASP A 1 153 ? -12.625 8.242 -6.104 1.00 90.94 153 ASP A CA 1
ATOM 1176 C C . ASP A 1 153 ? -11.553 9.102 -6.806 1.00 90.94 153 ASP A C 1
ATOM 1178 O O . ASP A 1 153 ? -11.864 10.072 -7.498 1.00 90.94 153 ASP A O 1
ATOM 1182 N N . GLY A 1 154 ? -10.271 8.760 -6.643 1.00 92.75 154 GLY A N 1
ATOM 1183 C CA . GLY A 1 154 ? -9.138 9.454 -7.249 1.00 92.75 154 GLY A CA 1
ATOM 1184 C C . GLY A 1 154 ? -8.670 10.689 -6.476 1.00 92.75 154 GLY A C 1
ATOM 1185 O O . GLY A 1 154 ? -7.726 11.361 -6.915 1.00 92.75 154 GLY A O 1
ATOM 1186 N N . LYS A 1 155 ? -9.259 10.991 -5.314 1.00 96.50 155 LYS A N 1
ATOM 1187 C CA . LYS A 1 155 ? -8.847 12.130 -4.489 1.00 96.50 155 LYS A CA 1
ATOM 1188 C C . LYS A 1 155 ? -7.491 11.852 -3.851 1.00 96.50 155 LYS A C 1
ATOM 1190 O O . LYS A 1 155 ? -7.299 10.811 -3.227 1.00 96.50 155 LYS A O 1
ATOM 1195 N N . LEU A 1 156 ? -6.551 12.792 -3.967 1.00 98.19 156 LEU A N 1
ATOM 1196 C CA . LEU A 1 156 ? -5.245 12.697 -3.316 1.00 98.19 156 LEU A CA 1
ATOM 1197 C C . LEU A 1 156 ? -5.357 13.009 -1.827 1.00 98.19 156 LEU A C 1
ATOM 1199 O O . LEU A 1 156 ? -5.803 14.089 -1.448 1.00 98.19 156 LEU A O 1
ATOM 1203 N N . TRP A 1 157 ? -4.900 12.094 -0.978 1.00 98.38 157 TRP A N 1
ATOM 1204 C CA . TRP A 1 157 ? -4.960 12.276 0.476 1.00 98.38 157 TRP A CA 1
ATOM 1205 C C . TRP A 1 157 ? -3.602 12.410 1.146 1.00 98.38 157 TRP A C 1
ATOM 1207 O O . TRP A 1 157 ? -3.514 12.964 2.243 1.00 98.38 157 TRP A O 1
ATOM 1217 N N . THR A 1 158 ? -2.550 11.882 0.527 1.00 98.44 158 THR A N 1
ATOM 1218 C CA . THR A 1 158 ? -1.177 12.023 1.011 1.00 98.44 158 THR A CA 1
ATOM 1219 C C . THR A 1 158 ? -0.172 11.731 -0.103 1.00 98.44 158 THR A C 1
ATOM 1221 O O . THR A 1 158 ? -0.538 11.298 -1.198 1.00 98.44 158 THR A O 1
ATOM 1224 N N . LEU A 1 159 ? 1.103 11.969 0.194 1.00 98.38 159 LEU A N 1
ATOM 1225 C CA . LEU A 1 159 ? 2.248 11.680 -0.661 1.00 98.38 159 LEU A CA 1
ATOM 1226 C C . LEU A 1 159 ? 3.241 10.801 0.101 1.00 98.38 159 LEU A C 1
ATOM 1228 O O . LEU A 1 159 ? 3.531 11.067 1.272 1.00 98.38 159 LEU A O 1
ATOM 1232 N N . GLU A 1 160 ? 3.788 9.791 -0.572 1.00 97.81 160 GLU A N 1
ATOM 1233 C CA . GLU A 1 160 ? 5.022 9.124 -0.154 1.00 97.81 160 GLU A CA 1
ATOM 1234 C C . GLU A 1 160 ? 6.203 9.807 -0.852 1.00 97.81 160 GLU A C 1
ATOM 1236 O O . GLU A 1 160 ? 6.228 9.940 -2.074 1.00 97.81 160 GLU A O 1
ATOM 1241 N N . PHE A 1 161 ? 7.182 10.235 -0.065 1.00 97.81 161 PHE A N 1
ATOM 1242 C CA . PHE A 1 161 ? 8.455 10.764 -0.524 1.00 97.81 161 PHE A CA 1
ATOM 1243 C C . PHE A 1 161 ? 9.504 9.667 -0.399 1.00 97.81 161 PHE A C 1
ATOM 1245 O O . PHE A 1 161 ? 9.756 9.174 0.704 1.00 97.81 161 PHE A O 1
ATOM 1252 N N . VAL A 1 162 ? 10.133 9.302 -1.510 1.00 96.31 162 VAL A N 1
ATOM 1253 C CA . VAL A 1 162 ? 11.291 8.408 -1.532 1.00 96.31 162 VAL A CA 1
ATOM 1254 C C . VAL A 1 162 ? 12.535 9.266 -1.695 1.00 96.31 162 VAL A C 1
ATOM 1256 O O . VAL A 1 162 ? 12.815 9.782 -2.778 1.00 96.31 162 VAL A O 1
ATOM 1259 N N . LEU A 1 163 ? 13.261 9.434 -0.595 1.00 94.44 163 LEU A N 1
ATOM 1260 C CA . LEU A 1 163 ? 14.485 10.222 -0.551 1.00 94.44 163 LEU A CA 1
ATOM 1261 C C . LEU A 1 163 ? 15.583 9.568 -1.405 1.00 94.44 163 LEU A C 1
ATOM 1263 O O . LEU A 1 163 ? 15.508 8.388 -1.763 1.00 94.44 163 LEU A O 1
ATOM 1267 N N . THR A 1 164 ? 16.636 10.323 -1.709 1.00 87.00 164 THR A N 1
ATOM 1268 C CA . THR A 1 164 ? 17.752 9.862 -2.552 1.00 87.00 164 THR A CA 1
ATOM 1269 C C . THR A 1 164 ? 18.501 8.661 -1.963 1.00 87.00 164 THR A C 1
ATOM 1271 O O . THR A 1 164 ? 18.987 7.814 -2.712 1.00 87.00 164 THR A O 1
ATOM 1274 N N . ASP A 1 165 ? 18.528 8.520 -0.635 1.00 85.81 165 ASP A N 1
ATOM 1275 C CA . ASP A 1 165 ? 19.080 7.352 0.063 1.00 85.81 165 ASP A CA 1
ATOM 1276 C C . ASP A 1 165 ? 18.139 6.123 0.027 1.00 85.81 165 ASP A C 1
ATOM 1278 O O . ASP A 1 165 ? 18.566 4.979 0.212 1.00 85.81 165 ASP A O 1
ATOM 1282 N N . GLY A 1 166 ? 16.866 6.318 -0.326 1.00 87.56 166 GLY A N 1
ATOM 1283 C CA . GLY A 1 166 ? 15.811 5.306 -0.350 1.00 87.56 166 GLY A CA 1
ATOM 1284 C C . GLY A 1 166 ? 14.898 5.292 0.862 1.00 87.56 166 GLY A C 1
ATOM 1285 O O . GLY A 1 166 ? 13.955 4.499 0.873 1.00 87.56 166 GLY A O 1
ATOM 1286 N N . GLN A 1 167 ? 15.152 6.119 1.875 1.00 92.50 167 GLN A N 1
ATOM 1287 C CA . GLN A 1 167 ? 14.231 6.236 2.991 1.00 92.50 167 GLN A CA 1
ATOM 1288 C C . GLN A 1 167 ? 12.902 6.796 2.506 1.00 92.50 167 GLN A C 1
ATOM 1290 O O . GLN A 1 167 ? 12.840 7.729 1.706 1.00 92.50 167 GLN A O 1
ATOM 1295 N N . LYS A 1 168 ? 11.826 6.224 3.033 1.00 94.94 168 LYS A N 1
ATOM 1296 C CA . LYS A 1 168 ? 10.470 6.673 2.753 1.00 94.94 168 LYS A CA 1
ATOM 1297 C C . LYS A 1 168 ? 9.992 7.604 3.859 1.00 94.94 168 LYS A C 1
ATOM 1299 O O . LYS A 1 168 ? 10.266 7.387 5.047 1.00 94.94 168 LYS A O 1
ATOM 1304 N N . ARG A 1 169 ? 9.272 8.647 3.469 1.00 96.81 169 ARG A N 1
ATOM 1305 C CA . ARG A 1 169 ? 8.576 9.584 4.353 1.00 96.81 169 ARG A CA 1
ATOM 1306 C C . ARG A 1 169 ? 7.164 9.783 3.827 1.00 96.81 169 ARG A C 1
ATOM 1308 O O . ARG A 1 169 ? 6.946 9.727 2.627 1.00 96.81 169 ARG A O 1
ATOM 1315 N N . TYR A 1 170 ? 6.212 10.028 4.716 1.00 97.19 170 TYR A N 1
ATOM 1316 C CA . TYR A 1 170 ? 4.847 10.373 4.322 1.00 97.19 170 TYR A CA 1
ATOM 1317 C C . TYR A 1 170 ? 4.549 11.797 4.735 1.00 97.19 170 TYR A C 1
ATOM 1319 O O . TYR A 1 170 ? 5.006 12.234 5.796 1.00 97.19 170 TYR A O 1
ATOM 1327 N N . LEU A 1 171 ? 3.753 12.495 3.927 1.00 97.75 171 LEU A N 1
ATOM 1328 C CA . LEU A 1 171 ? 3.244 13.802 4.310 1.00 97.75 171 LEU A CA 1
ATOM 1329 C C . LEU A 1 171 ? 2.466 13.674 5.638 1.00 97.75 171 LEU A C 1
ATOM 1331 O O . LEU A 1 171 ? 1.528 12.867 5.715 1.00 97.75 171 LEU A O 1
ATOM 1335 N N . PRO A 1 172 ? 2.845 14.420 6.694 1.00 97.06 172 PRO A N 1
ATOM 1336 C CA . PRO A 1 172 ? 2.185 14.332 7.992 1.00 97.06 172 PRO A CA 1
ATOM 1337 C C . PRO A 1 172 ? 0.686 14.610 7.900 1.00 97.06 172 PRO A C 1
ATOM 1339 O O . PRO A 1 172 ? 0.243 15.408 7.079 1.00 97.06 172 PRO A O 1
ATOM 1342 N N . ASN A 1 173 ? -0.088 13.961 8.771 1.00 97.00 173 ASN A N 1
ATOM 1343 C CA . ASN A 1 173 ? -1.551 14.062 8.851 1.00 97.00 173 ASN A CA 1
ATOM 1344 C C . ASN A 1 173 ? -2.331 13.588 7.611 1.00 97.00 173 ASN A C 1
ATOM 1346 O O . ASN A 1 173 ? -3.559 13.559 7.652 1.00 97.00 173 ASN A O 1
ATOM 1350 N N . GLY A 1 174 ? -1.659 13.183 6.532 1.00 96.75 174 GLY A N 1
ATOM 1351 C CA . GLY A 1 174 ? -2.317 12.648 5.348 1.00 96.75 174 GLY A CA 1
ATOM 1352 C C . GLY A 1 174 ? -2.926 11.264 5.591 1.00 96.75 174 GLY A C 1
ATOM 1353 O O . GLY A 1 174 ? -2.384 10.440 6.336 1.00 96.75 174 GLY A O 1
ATOM 1354 N N . ARG A 1 175 ? -4.058 10.977 4.941 1.00 96.88 175 ARG A N 1
ATOM 1355 C CA . ARG A 1 175 ? -4.731 9.675 5.056 1.00 96.88 175 ARG A CA 1
ATOM 1356 C C . ARG A 1 175 ? -4.093 8.667 4.102 1.00 96.88 175 ARG A C 1
ATOM 1358 O O . ARG A 1 175 ? -4.249 8.777 2.891 1.00 96.88 175 ARG A O 1
ATOM 1365 N N . LYS A 1 176 ? -3.411 7.662 4.653 1.00 95.81 176 LYS A N 1
ATOM 1366 C CA . LYS A 1 176 ? -2.885 6.515 3.888 1.00 95.81 176 LYS A CA 1
ATOM 1367 C C . LYS A 1 176 ? -3.868 5.346 3.817 1.00 9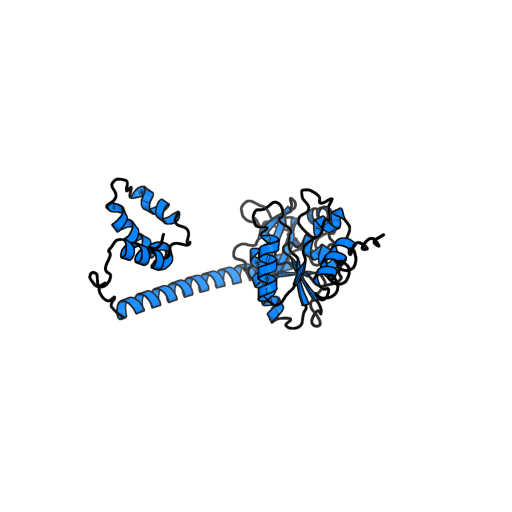5.81 176 LYS A C 1
ATOM 1369 O O . LYS A 1 176 ? -3.916 4.657 2.807 1.00 95.81 176 LYS A O 1
ATOM 1374 N N . ALA A 1 177 ? -4.639 5.126 4.884 1.00 95.19 177 ALA A N 1
ATOM 1375 C CA . ALA A 1 177 ? -5.565 4.002 4.981 1.00 95.19 177 ALA A CA 1
ATOM 1376 C C . ALA A 1 177 ? -6.570 4.009 3.815 1.00 95.19 177 ALA A C 1
ATOM 1378 O O . ALA A 1 177 ? -7.274 5.000 3.618 1.00 95.19 177 ALA A O 1
ATOM 1379 N N . GLY A 1 178 ? -6.607 2.916 3.049 1.00 95.25 178 GLY A N 1
ATOM 1380 C CA . GLY A 1 178 ? -7.463 2.755 1.868 1.00 95.25 178 GLY A CA 1
ATOM 1381 C C . GLY A 1 178 ? -7.015 3.545 0.634 1.00 95.25 178 GLY A C 1
ATOM 1382 O O . GLY A 1 178 ? -7.652 3.433 -0.409 1.00 95.25 178 GLY A O 1
ATOM 1383 N N . CYS A 1 179 ? -5.931 4.319 0.728 1.00 97.56 179 CYS A N 1
ATOM 1384 C CA . CYS A 1 179 ? -5.356 5.049 -0.395 1.00 97.56 179 CYS A CA 1
ATOM 1385 C C . CYS A 1 179 ? -4.234 4.232 -1.052 1.00 97.56 179 CYS A C 1
ATOM 1387 O O . CYS A 1 179 ? -3.486 3.529 -0.368 1.00 97.56 179 CYS A O 1
ATOM 1389 N N . PHE A 1 180 ? -4.091 4.361 -2.367 1.00 97.44 180 PHE A N 1
ATOM 1390 C CA . PHE A 1 180 ? -3.130 3.631 -3.187 1.00 97.44 180 PHE A CA 1
ATOM 1391 C C . PHE A 1 180 ? -2.572 4.502 -4.319 1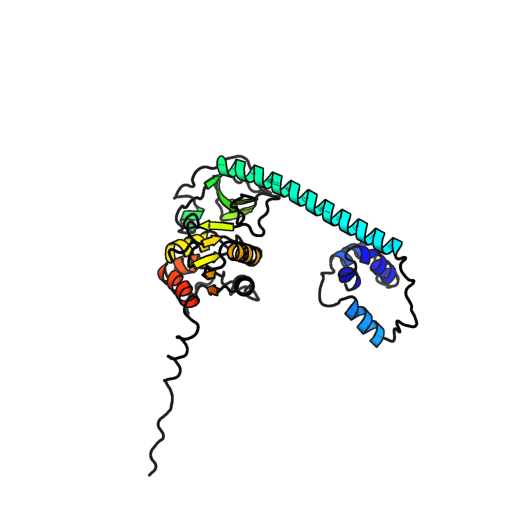.00 97.44 180 PHE A C 1
ATOM 1393 O O . PHE A 1 180 ? -3.125 5.549 -4.661 1.00 97.44 180 PHE A O 1
ATOM 1400 N N . SER A 1 181 ? -1.454 4.069 -4.899 1.00 95.69 181 SER A N 1
ATOM 1401 C CA . SER A 1 181 ? -0.968 4.582 -6.186 1.00 95.69 181 SER A CA 1
ATOM 1402 C C . SER A 1 181 ? -1.239 3.558 -7.276 1.00 95.69 181 SER A C 1
ATOM 1404 O O . SER A 1 181 ? -1.098 2.369 -7.018 1.00 95.69 181 SER A O 1
ATOM 1406 N N . LEU A 1 182 ? -1.612 3.981 -8.478 1.00 93.31 182 LEU A N 1
ATOM 1407 C CA . LEU A 1 182 ? -1.916 3.067 -9.577 1.00 93.31 182 LEU A CA 1
ATOM 1408 C C . LEU A 1 182 ? -0.834 3.148 -10.657 1.00 93.31 182 LEU A C 1
ATOM 1410 O O . LEU A 1 182 ? -0.483 4.239 -11.098 1.00 93.31 182 LEU A O 1
ATOM 1414 N N . ILE A 1 183 ? -0.346 1.986 -11.083 1.00 92.38 183 ILE A N 1
ATOM 1415 C CA . ILE A 1 183 ? 0.646 1.800 -12.146 1.00 92.38 183 ILE A CA 1
ATOM 1416 C C . ILE A 1 183 ? -0.012 1.038 -13.300 1.00 92.38 183 ILE A C 1
ATOM 1418 O O . ILE A 1 183 ? -0.806 0.123 -13.065 1.00 92.38 183 ILE A O 1
ATOM 1422 N N . GLY A 1 184 ? 0.345 1.384 -14.541 1.00 82.50 184 GLY A N 1
ATOM 1423 C CA . GLY A 1 184 ? -0.208 0.746 -15.745 1.00 82.50 184 GLY A CA 1
ATOM 1424 C C . GLY A 1 184 ? -1.423 1.465 -16.344 1.00 82.50 184 GLY A C 1
ATOM 1425 O O . GLY A 1 184 ? -2.181 0.861 -17.097 1.00 82.50 184 GLY A O 1
ATOM 1426 N N . GLY A 1 185 ? -1.586 2.757 -16.034 1.00 68.12 185 GLY A N 1
ATOM 1427 C CA . GLY A 1 185 ? -2.618 3.634 -16.596 1.00 68.12 185 GLY A CA 1
ATOM 1428 C C . GLY A 1 185 ? -3.924 3.673 -15.792 1.00 68.12 185 GLY A C 1
ATOM 1429 O O . GLY A 1 185 ? -4.124 2.862 -14.889 1.00 68.12 185 GLY A O 1
ATOM 1430 N N . PRO A 1 186 ? -4.824 4.635 -16.081 1.00 60.75 186 PRO A N 1
ATOM 1431 C CA . PRO A 1 186 ? -6.135 4.683 -15.447 1.00 60.75 186 PRO A CA 1
ATOM 1432 C C . PRO A 1 186 ? -6.899 3.402 -15.778 1.00 60.75 186 PRO A C 1
ATOM 1434 O O . PRO A 1 186 ? -6.864 2.948 -16.923 1.00 60.75 186 PRO A O 1
ATOM 1437 N N . LEU A 1 187 ? -7.616 2.854 -14.791 1.00 61.72 187 LEU A N 1
ATOM 1438 C CA . LEU A 1 187 ? -8.528 1.708 -14.923 1.00 61.72 187 LEU A CA 1
ATOM 1439 C C . LEU A 1 187 ? -9.750 2.087 -15.779 1.00 61.72 187 LEU A C 1
ATOM 1441 O O . LEU A 1 187 ? -10.900 2.044 -15.350 1.00 61.72 187 LEU A O 1
ATOM 1445 N N . SER A 1 188 ? -9.489 2.543 -16.996 1.00 52.81 188 SER A N 1
ATOM 1446 C CA . SER A 1 188 ? -10.471 2.783 -18.031 1.00 52.81 188 SER A CA 1
ATOM 1447 C C . SER A 1 188 ? -10.886 1.407 -18.547 1.00 52.81 188 SER A C 1
ATOM 1449 O O . SER A 1 188 ? -10.056 0.644 -19.030 1.00 52.81 188 SER A O 1
ATOM 1451 N N . SER A 1 189 ? -12.164 1.067 -18.352 1.00 53.56 189 SER A N 1
ATOM 1452 C CA . SER A 1 189 ? -12.805 -0.236 -18.614 1.00 53.56 189 SER A CA 1
ATOM 1453 C C . SER A 1 189 ? -12.345 -1.410 -17.736 1.00 53.56 189 SER A C 1
ATOM 1455 O O . SER A 1 189 ? -11.557 -2.237 -18.170 1.00 53.56 189 SER A O 1
ATOM 1457 N N . ALA A 1 190 ? -12.886 -1.488 -16.510 1.00 67.44 190 ALA A N 1
ATOM 1458 C CA . ALA A 1 190 ? -13.042 -2.715 -15.708 1.00 67.44 190 ALA A CA 1
ATOM 1459 C C . ALA A 1 190 ? -11.948 -3.789 -15.932 1.00 67.44 190 ALA A C 1
ATOM 1461 O O . ALA A 1 190 ? -12.144 -4.709 -16.733 1.00 67.44 190 ALA A O 1
ATOM 1462 N N . PRO A 1 191 ? -10.786 -3.690 -15.257 1.00 74.88 191 PRO A N 1
ATOM 1463 C CA . PRO A 1 191 ? -9.688 -4.618 -15.492 1.00 74.88 191 PRO A CA 1
ATOM 1464 C C . PRO A 1 191 ? -10.123 -6.058 -15.195 1.00 74.88 191 PRO A C 1
ATOM 1466 O O . PRO A 1 191 ? -10.685 -6.346 -14.140 1.00 74.88 191 PRO A O 1
ATOM 1469 N N . SER A 1 192 ? -9.803 -6.994 -16.091 1.00 86.06 192 SER A N 1
ATOM 1470 C CA . SER A 1 192 ? -10.055 -8.424 -15.843 1.00 86.06 192 SER A CA 1
ATOM 1471 C C . SER A 1 192 ? -9.202 -8.982 -14.694 1.00 86.06 192 SER A C 1
ATOM 1473 O O . SER A 1 192 ? -9.587 -9.956 -14.039 1.00 86.06 192 SER A O 1
ATOM 1475 N N . THR A 1 193 ? -8.055 -8.352 -14.432 1.00 93.94 193 THR A N 1
ATOM 1476 C CA . THR A 1 193 ? -7.135 -8.665 -13.337 1.00 93.94 193 THR A CA 1
ATOM 1477 C C . THR A 1 193 ? -6.538 -7.373 -12.791 1.00 93.94 193 THR A C 1
ATOM 1479 O O . THR A 1 193 ? -6.091 -6.529 -13.566 1.00 93.94 193 THR A O 1
ATOM 1482 N N . LEU A 1 194 ? -6.483 -7.249 -11.468 1.00 95.50 194 LEU A N 1
ATOM 1483 C CA . LEU A 1 194 ? -5.855 -6.135 -10.765 1.00 95.50 194 LEU A CA 1
ATOM 1484 C C . LEU A 1 194 ? -4.867 -6.678 -9.737 1.00 95.50 194 LEU A C 1
ATOM 1486 O O . LEU A 1 194 ? -5.232 -7.507 -8.900 1.00 95.50 194 LEU A O 1
ATOM 1490 N N . LEU A 1 195 ? -3.623 -6.214 -9.802 1.00 97.88 195 LEU A N 1
ATOM 1491 C CA . LEU A 1 195 ? -2.591 -6.587 -8.842 1.00 97.88 195 LEU A CA 1
ATOM 1492 C C . LEU A 1 195 ? -2.563 -5.575 -7.693 1.00 97.88 195 LEU A C 1
ATOM 1494 O O . LEU A 1 195 ? -2.771 -4.384 -7.908 1.00 97.88 195 LEU A O 1
ATOM 1498 N N . ILE A 1 196 ? -2.282 -6.031 -6.478 1.00 98.38 196 ILE A N 1
ATOM 1499 C CA . ILE A 1 196 ? -2.064 -5.178 -5.305 1.00 98.38 196 ILE A CA 1
ATOM 1500 C C . ILE A 1 196 ? -0.752 -5.610 -4.663 1.00 98.38 196 ILE A C 1
ATOM 1502 O O . ILE A 1 196 ? -0.614 -6.777 -4.317 1.00 98.38 196 ILE A O 1
ATOM 1506 N N . GLY A 1 197 ? 0.196 -4.696 -4.481 1.00 98.00 197 GLY A N 1
ATOM 1507 C CA . GLY A 1 197 ? 1.464 -4.968 -3.798 1.00 98.00 197 GLY A CA 1
ATOM 1508 C C . GLY A 1 197 ? 1.813 -3.875 -2.794 1.00 98.00 197 GLY A C 1
ATOM 1509 O O . GLY A 1 197 ? 1.211 -2.804 -2.792 1.00 98.00 197 GLY A O 1
ATOM 1510 N N . GLU A 1 198 ? 2.785 -4.128 -1.920 1.00 94.88 198 GLU A N 1
ATOM 1511 C CA . GLU A 1 198 ? 3.172 -3.161 -0.884 1.00 94.88 198 GLU A CA 1
ATOM 1512 C C . GLU A 1 198 ? 3.974 -1.994 -1.468 1.00 94.88 198 GLU A C 1
ATOM 1514 O O . GLU A 1 198 ? 3.558 -0.840 -1.409 1.00 94.88 198 GLU A O 1
ATOM 1519 N N . GLY A 1 199 ? 5.135 -2.282 -2.058 1.00 94.44 199 GLY A N 1
ATOM 1520 C CA . GLY A 1 199 ? 6.062 -1.265 -2.541 1.00 94.44 199 GLY A CA 1
ATOM 1521 C C . GLY A 1 199 ? 5.810 -0.815 -3.980 1.00 94.44 199 GLY A C 1
ATOM 1522 O O . GLY A 1 199 ? 5.397 -1.594 -4.839 1.00 94.44 199 GLY A O 1
ATOM 1523 N N . TYR A 1 200 ? 6.171 0.439 -4.276 1.00 95.25 200 TYR A N 1
ATOM 1524 C CA . TYR A 1 200 ? 6.132 0.966 -5.642 1.00 95.25 200 TYR A CA 1
ATOM 1525 C C . TYR A 1 200 ? 7.008 0.159 -6.609 1.00 95.25 200 TYR A C 1
ATOM 1527 O O . TYR A 1 200 ? 6.557 -0.187 -7.692 1.00 95.25 200 TYR A O 1
ATOM 1535 N N . ALA A 1 201 ? 8.244 -0.184 -6.217 1.00 95.06 201 ALA A N 1
ATOM 1536 C CA . ALA A 1 201 ? 9.147 -0.957 -7.076 1.00 95.06 201 ALA A CA 1
ATOM 1537 C C . ALA A 1 201 ? 8.587 -2.351 -7.396 1.00 95.06 201 ALA A C 1
ATOM 1539 O O . ALA A 1 201 ? 8.594 -2.772 -8.550 1.00 95.06 201 ALA A O 1
ATOM 1540 N N . THR A 1 202 ? 8.025 -3.023 -6.389 1.00 96.62 202 THR A N 1
ATOM 1541 C CA . THR A 1 202 ? 7.330 -4.306 -6.532 1.00 96.62 202 THR A CA 1
ATOM 1542 C C . THR A 1 202 ? 6.189 -4.200 -7.543 1.00 96.62 202 THR A C 1
ATOM 1544 O O . THR A 1 202 ? 6.133 -4.980 -8.490 1.00 96.62 202 THR A O 1
ATOM 1547 N N . CYS A 1 203 ? 5.317 -3.198 -7.400 1.00 97.06 203 CYS A N 1
ATOM 1548 C CA . CYS A 1 203 ? 4.178 -2.997 -8.298 1.00 97.06 203 CYS A CA 1
ATOM 1549 C C . CYS A 1 203 ? 4.596 -2.582 -9.715 1.00 97.06 203 CYS A C 1
ATOM 1551 O O . CYS A 1 203 ? 4.007 -3.063 -10.678 1.00 97.06 203 CYS A O 1
ATOM 1553 N N . ALA A 1 204 ? 5.624 -1.740 -9.856 1.00 95.81 204 ALA A N 1
ATOM 1554 C CA . ALA A 1 204 ? 6.175 -1.351 -11.152 1.00 95.81 204 ALA A CA 1
ATOM 1555 C C . ALA A 1 204 ? 6.718 -2.566 -11.910 1.00 95.81 204 ALA A C 1
ATOM 1557 O O . ALA A 1 204 ? 6.414 -2.756 -13.087 1.00 95.81 204 ALA A O 1
ATOM 1558 N N . THR A 1 205 ? 7.454 -3.429 -11.212 1.00 96.94 205 THR A N 1
ATOM 1559 C CA . THR A 1 205 ? 7.959 -4.689 -11.761 1.00 96.94 205 THR A CA 1
ATOM 1560 C C . THR A 1 205 ? 6.826 -5.645 -12.135 1.00 96.94 205 THR A C 1
ATOM 1562 O O . THR A 1 205 ? 6.844 -6.216 -13.223 1.00 96.94 205 THR A O 1
ATOM 1565 N N . LEU A 1 206 ? 5.812 -5.793 -11.278 1.00 96.94 206 LEU A N 1
ATOM 1566 C CA . LEU A 1 206 ? 4.633 -6.618 -11.555 1.00 96.94 206 LEU A CA 1
ATOM 1567 C C . LEU A 1 206 ? 3.871 -6.136 -12.794 1.00 96.94 206 LEU A C 1
ATOM 1569 O O . LEU A 1 206 ? 3.555 -6.945 -13.667 1.00 96.94 206 LEU A O 1
ATOM 1573 N N . ALA A 1 207 ? 3.606 -4.833 -12.893 1.00 95.00 207 ALA A N 1
ATOM 1574 C CA . ALA A 1 207 ? 2.908 -4.245 -14.030 1.00 95.00 207 ALA A CA 1
ATOM 1575 C C . ALA A 1 207 ? 3.706 -4.429 -15.327 1.00 95.00 207 ALA A C 1
ATOM 1577 O O . ALA A 1 207 ? 3.162 -4.909 -16.319 1.00 95.00 207 ALA A O 1
ATOM 1578 N N . ALA A 1 208 ? 5.013 -4.147 -15.304 1.00 93.94 208 ALA A N 1
ATOM 1579 C CA . ALA A 1 208 ? 5.882 -4.322 -16.466 1.00 93.94 208 ALA A CA 1
ATOM 1580 C C . ALA A 1 208 ? 5.986 -5.791 -16.919 1.00 93.94 208 ALA A C 1
ATOM 1582 O O . ALA A 1 208 ? 5.980 -6.064 -18.116 1.00 93.94 208 ALA A O 1
ATOM 1583 N N . ALA A 1 209 ? 6.057 -6.740 -15.981 1.00 95.38 209 ALA A N 1
ATOM 1584 C CA . ALA A 1 209 ? 6.201 -8.163 -16.291 1.00 95.38 209 ALA A CA 1
ATOM 1585 C C . ALA A 1 209 ? 4.896 -8.827 -16.761 1.00 95.38 209 ALA A C 1
ATOM 1587 O O . ALA A 1 209 ? 4.933 -9.802 -17.509 1.00 95.38 209 ALA A O 1
ATOM 1588 N N . THR A 1 210 ? 3.739 -8.349 -16.295 1.00 94.81 210 THR A N 1
ATOM 1589 C CA . THR A 1 210 ? 2.445 -9.011 -16.541 1.00 94.81 210 THR A CA 1
ATOM 1590 C C . THR A 1 210 ? 1.541 -8.273 -17.520 1.00 94.81 210 THR A C 1
ATOM 1592 O O . THR A 1 210 ? 0.642 -8.890 -18.086 1.00 94.81 210 THR A O 1
ATOM 1595 N N . GLY A 1 211 ? 1.743 -6.966 -17.697 1.00 92.06 211 GLY A N 1
ATOM 1596 C CA . GLY A 1 211 ? 0.817 -6.091 -18.411 1.00 92.06 211 GLY A CA 1
ATOM 1597 C C . GLY A 1 211 ? -0.481 -5.789 -17.650 1.00 92.06 211 GLY A C 1
ATOM 1598 O O . GLY A 1 211 ? -1.349 -5.117 -18.200 1.00 92.06 211 GLY A O 1
ATOM 1599 N N . TYR A 1 212 ? -0.647 -6.269 -16.410 1.00 93.94 212 TYR A N 1
ATOM 1600 C CA . TYR A 1 212 ? -1.807 -5.940 -15.578 1.00 93.94 212 TYR A CA 1
ATOM 1601 C C . TYR A 1 212 ? -1.589 -4.633 -14.804 1.00 93.94 212 TYR A C 1
ATOM 1603 O O . TYR A 1 212 ? -0.463 -4.359 -14.379 1.00 93.94 212 TYR A O 1
ATOM 1611 N N . PRO A 1 213 ? -2.652 -3.849 -14.548 1.00 94.25 213 PRO A N 1
ATOM 1612 C CA . PRO A 1 213 ? -2.557 -2.712 -13.645 1.00 94.25 213 PRO A CA 1
ATOM 1613 C C . PRO A 1 213 ? -2.212 -3.176 -12.225 1.00 94.25 213 PRO A C 1
ATOM 1615 O O . PRO A 1 213 ? -2.668 -4.233 -11.772 1.00 94.25 213 PRO A O 1
ATOM 1618 N N . ALA A 1 214 ? -1.429 -2.365 -11.514 1.00 95.81 214 ALA A N 1
ATOM 1619 C CA . ALA A 1 214 ? -0.980 -2.663 -10.159 1.00 95.81 214 ALA A CA 1
ATOM 1620 C C . ALA A 1 214 ? -1.223 -1.484 -9.210 1.00 95.81 214 ALA A C 1
ATOM 1622 O O . ALA A 1 214 ? -0.826 -0.352 -9.490 1.00 95.81 214 ALA A O 1
ATOM 1623 N N . ALA A 1 215 ? -1.853 -1.761 -8.071 1.00 96.94 215 ALA A N 1
ATOM 1624 C CA . ALA A 1 215 ? -2.077 -0.813 -6.994 1.00 96.94 215 ALA A CA 1
ATOM 1625 C C . ALA A 1 215 ? -1.008 -0.962 -5.900 1.00 96.94 215 ALA A C 1
ATOM 1627 O O . ALA A 1 215 ? -0.832 -2.029 -5.310 1.00 96.94 215 ALA A O 1
ATOM 1628 N N . VAL A 1 216 ? -0.322 0.137 -5.605 1.00 97.56 216 VAL A N 1
ATOM 1629 C CA . VAL A 1 216 ? 0.660 0.275 -4.530 1.00 97.56 216 VAL A CA 1
ATOM 1630 C C . VAL A 1 216 ? -0.076 0.571 -3.231 1.00 97.56 216 VAL A C 1
ATOM 1632 O O . VAL A 1 216 ? -0.617 1.663 -3.061 1.00 97.56 216 VAL A O 1
ATOM 1635 N N . ALA A 1 217 ? -0.082 -0.383 -2.305 1.00 97.94 217 ALA A N 1
ATOM 1636 C CA . ALA A 1 217 ? -0.682 -0.240 -0.983 1.00 97.94 217 ALA A CA 1
ATOM 1637 C C . ALA A 1 217 ? 0.240 0.460 0.029 1.00 97.94 217 ALA A C 1
ATOM 1639 O O . ALA A 1 217 ? -0.211 0.811 1.115 1.00 97.94 217 ALA A O 1
ATOM 1640 N N . PHE A 1 218 ? 1.503 0.696 -0.323 1.00 97.00 218 PHE A N 1
ATOM 1641 C CA . PHE A 1 218 ? 2.567 1.323 0.471 1.00 97.00 218 PHE A CA 1
ATOM 1642 C C . PHE A 1 218 ? 3.144 0.464 1.605 1.00 97.00 218 PHE A C 1
ATOM 1644 O O . PHE A 1 218 ? 4.355 0.501 1.827 1.00 97.00 218 PHE A O 1
ATOM 1651 N N . ASP A 1 219 ? 2.313 -0.319 2.297 1.00 94.50 219 ASP A N 1
ATOM 1652 C CA . ASP A 1 219 ? 2.743 -1.278 3.317 1.00 94.50 219 ASP A CA 1
ATOM 1653 C C . ASP A 1 219 ? 1.709 -2.385 3.571 1.00 94.50 219 ASP A C 1
ATOM 1655 O O . ASP A 1 219 ? 0.516 -2.245 3.282 1.00 94.50 219 ASP A O 1
ATOM 1659 N N . ALA A 1 220 ? 2.165 -3.459 4.216 1.00 91.94 220 ALA A N 1
ATOM 1660 C CA . ALA A 1 220 ? 1.356 -4.616 4.564 1.00 91.94 220 ALA A CA 1
ATOM 1661 C C . ALA A 1 220 ? 0.092 -4.280 5.380 1.00 91.94 220 ALA A C 1
ATOM 1663 O O . ALA A 1 220 ? -0.925 -4.965 5.284 1.00 91.94 220 ALA A O 1
ATOM 1664 N N . GLY A 1 221 ? 0.147 -3.265 6.250 1.00 93.38 221 GLY A N 1
ATOM 1665 C CA . GLY A 1 221 ? -0.986 -2.841 7.079 1.00 93.38 221 GLY A CA 1
ATOM 1666 C C . GLY A 1 221 ? -2.121 -2.193 6.285 1.00 93.38 221 GLY A C 1
ATOM 1667 O O . GLY A 1 221 ? -3.258 -2.202 6.752 1.00 93.38 221 GLY A O 1
ATOM 1668 N N . ASN A 1 222 ? -1.838 -1.681 5.090 1.00 97.38 222 ASN A N 1
ATOM 1669 C CA . ASN A 1 222 ? -2.820 -1.036 4.227 1.00 97.38 222 ASN A CA 1
ATOM 1670 C C . ASN A 1 222 ? -3.397 -1.974 3.147 1.00 97.38 222 ASN A C 1
ATOM 1672 O O . ASN A 1 222 ? -4.430 -1.652 2.562 1.00 97.38 222 ASN A O 1
ATOM 1676 N N . LEU A 1 223 ? -2.792 -3.151 2.919 1.00 97.81 223 LEU A N 1
ATOM 1677 C CA . LEU A 1 223 ? -3.239 -4.133 1.915 1.00 97.81 223 LEU A CA 1
ATOM 1678 C C . LEU A 1 223 ? -4.737 -4.440 2.011 1.00 97.81 223 LEU A C 1
ATOM 1680 O O . LEU A 1 223 ? -5.435 -4.405 1.005 1.00 97.81 223 LEU A O 1
ATOM 1684 N N . HIS A 1 224 ? -5.244 -4.705 3.219 1.00 97.75 224 HIS A N 1
ATOM 1685 C CA . HIS A 1 224 ? -6.657 -5.034 3.425 1.00 97.75 224 HIS A CA 1
ATOM 1686 C C . HIS A 1 224 ? -7.586 -3.866 3.066 1.00 97.75 224 HIS A C 1
ATOM 1688 O O . HIS A 1 224 ? -8.597 -4.063 2.397 1.00 97.75 224 HIS A O 1
ATOM 1694 N N . ALA A 1 225 ? -7.247 -2.642 3.481 1.00 97.94 225 ALA A N 1
ATOM 1695 C CA . ALA A 1 225 ? -8.066 -1.467 3.193 1.00 97.94 225 ALA A CA 1
ATOM 1696 C C . ALA A 1 225 ? -8.093 -1.156 1.687 1.00 97.94 225 ALA A C 1
ATOM 1698 O O . ALA A 1 225 ? -9.156 -0.879 1.136 1.00 97.94 225 ALA A O 1
ATOM 1699 N N . VAL A 1 226 ? -6.940 -1.260 1.017 1.00 98.19 226 VAL A N 1
ATOM 1700 C CA . VAL A 1 226 ? -6.813 -1.057 -0.433 1.00 98.19 226 VAL A CA 1
ATOM 1701 C C . VAL A 1 226 ? -7.544 -2.149 -1.214 1.00 98.19 226 VAL A C 1
ATOM 1703 O O . VAL A 1 226 ? -8.302 -1.833 -2.127 1.00 98.19 226 VAL A O 1
ATOM 1706 N N . ALA A 1 227 ? -7.392 -3.419 -0.828 1.00 98.00 227 ALA A N 1
ATOM 1707 C CA . ALA A 1 227 ? -8.106 -4.528 -1.455 1.00 98.00 227 ALA A CA 1
ATOM 1708 C C . ALA A 1 227 ? -9.626 -4.352 -1.356 1.00 98.00 227 ALA A C 1
ATOM 1710 O O . ALA A 1 227 ? -10.323 -4.498 -2.359 1.00 98.00 227 ALA A O 1
ATOM 1711 N N . THR A 1 228 ? -10.138 -3.989 -0.177 1.00 97.75 228 THR A N 1
ATOM 1712 C CA . THR A 1 228 ? -11.571 -3.746 0.040 1.00 97.75 228 THR A CA 1
ATOM 1713 C C . THR A 1 228 ? -12.081 -2.573 -0.799 1.00 97.75 228 THR A C 1
ATOM 1715 O O . THR A 1 228 ? -13.119 -2.699 -1.447 1.00 97.75 228 THR A O 1
ATOM 1718 N N . ALA A 1 229 ? -11.340 -1.459 -0.848 1.00 95.75 229 ALA A N 1
ATOM 1719 C CA . ALA A 1 229 ? -11.702 -0.303 -1.668 1.00 95.75 229 ALA A CA 1
ATOM 1720 C C . ALA A 1 229 ? -11.771 -0.664 -3.163 1.00 95.75 229 ALA A C 1
ATOM 1722 O O . ALA A 1 229 ? -12.763 -0.376 -3.833 1.00 95.75 229 ALA A O 1
ATOM 1723 N N . LEU A 1 230 ? -10.757 -1.371 -3.668 1.00 94.69 230 LEU A N 1
ATOM 1724 C CA . LEU A 1 230 ? -10.686 -1.789 -5.068 1.00 94.69 230 LEU A CA 1
ATOM 1725 C C . LEU A 1 230 ? -11.729 -2.850 -5.425 1.00 94.69 230 LEU A C 1
ATOM 1727 O O . LEU A 1 230 ? -12.256 -2.816 -6.531 1.00 94.69 230 LEU A O 1
ATOM 1731 N N . ARG A 1 231 ? -12.086 -3.756 -4.506 1.00 95.88 231 ARG A N 1
ATOM 1732 C CA . ARG A 1 231 ? -13.197 -4.698 -4.711 1.00 95.88 231 ARG A CA 1
ATOM 1733 C C . ARG A 1 231 ? -14.534 -3.977 -4.832 1.00 95.88 231 ARG A C 1
ATOM 1735 O O . ARG A 1 231 ? -15.344 -4.366 -5.667 1.00 95.88 231 ARG A O 1
ATOM 1742 N N . GLY A 1 232 ? -14.760 -2.941 -4.025 1.00 93.81 232 GLY A N 1
ATOM 1743 C CA . GLY A 1 232 ? -15.957 -2.108 -4.138 1.00 93.81 232 GLY A CA 1
ATOM 1744 C C . GLY A 1 232 ? -16.050 -1.404 -5.494 1.00 93.81 232 GLY A C 1
ATOM 1745 O O . GLY A 1 232 ? -17.127 -1.346 -6.080 1.00 93.81 232 GLY A O 1
ATOM 1746 N N . GLN A 1 233 ? -14.918 -0.919 -6.013 1.00 90.50 233 GLN A N 1
ATOM 1747 C CA . GLN A 1 233 ? -14.851 -0.215 -7.296 1.00 90.50 233 GLN A CA 1
ATOM 1748 C C . GLN A 1 233 ? -14.876 -1.150 -8.517 1.00 90.50 233 GLN A C 1
ATOM 1750 O O . GLN A 1 233 ? -15.454 -0.802 -9.546 1.00 90.50 233 GLN A O 1
ATOM 1755 N N . TYR A 1 234 ? -14.284 -2.343 -8.403 1.00 91.69 234 TYR A N 1
ATOM 1756 C CA . TYR A 1 234 ? -14.202 -3.349 -9.465 1.00 91.69 234 TYR A CA 1
ATOM 1757 C C . TYR A 1 234 ? -14.708 -4.714 -8.971 1.00 91.69 234 TYR A C 1
ATOM 1759 O O . TYR A 1 234 ? -13.906 -5.629 -8.745 1.00 91.69 234 TYR A O 1
ATOM 1767 N N . PRO A 1 235 ? -16.037 -4.886 -8.819 1.00 93.38 235 PRO A N 1
ATOM 1768 C CA . PRO A 1 235 ? -16.619 -6.111 -8.272 1.00 93.38 235 PRO A CA 1
ATOM 1769 C C . PRO A 1 235 ? -16.218 -7.377 -9.034 1.00 93.38 235 PRO A C 1
ATOM 1771 O O . PRO A 1 235 ? -15.963 -8.399 -8.401 1.00 93.38 235 PRO A O 1
ATOM 1774 N N . ASP A 1 236 ? -16.067 -7.285 -10.358 1.00 92.31 236 ASP A N 1
ATOM 1775 C CA . ASP A 1 236 ? -15.796 -8.427 -11.243 1.00 92.31 236 ASP A CA 1
ATOM 1776 C C . ASP A 1 236 ? -14.302 -8.676 -11.519 1.00 92.31 236 ASP A C 1
ATOM 1778 O O . ASP A 1 236 ? -13.935 -9.687 -12.122 1.00 92.31 236 ASP A O 1
ATOM 1782 N N . ALA A 1 237 ? -13.411 -7.776 -11.090 1.00 92.81 237 ALA A N 1
ATOM 1783 C CA . ALA A 1 237 ? -11.980 -7.927 -11.344 1.00 92.81 237 ALA A CA 1
ATOM 1784 C C . ALA A 1 237 ? -11.393 -9.106 -10.552 1.00 92.81 237 ALA A C 1
ATOM 1786 O O . ALA A 1 237 ? -11.702 -9.312 -9.373 1.00 92.81 237 ALA A O 1
ATOM 1787 N N . ARG A 1 238 ? -10.461 -9.858 -11.145 1.00 95.38 238 ARG A N 1
ATOM 1788 C CA . ARG A 1 238 ? -9.641 -10.806 -10.377 1.00 95.38 238 ARG A CA 1
ATOM 1789 C C . ARG A 1 238 ? -8.579 -10.035 -9.602 1.00 95.38 238 ARG A C 1
ATOM 1791 O O . ARG A 1 238 ? -7.589 -9.594 -10.179 1.00 95.38 238 ARG A O 1
ATOM 1798 N N . ILE A 1 239 ? -8.792 -9.868 -8.301 1.00 97.44 239 ILE A N 1
ATOM 1799 C CA . ILE A 1 239 ? -7.837 -9.193 -7.419 1.00 97.44 239 ILE A CA 1
ATOM 1800 C C . ILE A 1 239 ? -6.760 -10.189 -6.991 1.00 97.44 239 ILE A C 1
ATOM 1802 O O . ILE A 1 239 ? -7.067 -11.208 -6.371 1.00 97.44 239 ILE A O 1
ATOM 1806 N N . VAL A 1 240 ? -5.502 -9.880 -7.303 1.00 98.31 240 VAL A N 1
ATOM 1807 C CA . VAL A 1 240 ? -4.329 -10.651 -6.880 1.00 98.31 240 VAL A CA 1
ATOM 1808 C C . VAL A 1 240 ? -3.501 -9.799 -5.928 1.00 98.31 240 VAL A C 1
ATOM 1810 O O . VAL A 1 240 ? -2.938 -8.781 -6.320 1.00 98.31 240 VAL A O 1
ATOM 1813 N N . VAL A 1 241 ? -3.410 -10.220 -4.672 1.00 98.62 241 VAL A N 1
ATOM 1814 C CA . VAL A 1 241 ? -2.547 -9.602 -3.669 1.00 98.62 241 VAL A CA 1
ATOM 1815 C C . VAL A 1 241 ? -1.163 -10.246 -3.759 1.00 98.62 241 VAL A C 1
ATOM 1817 O O . VAL A 1 241 ? -0.967 -11.412 -3.412 1.00 98.62 241 VAL A O 1
ATOM 1820 N N . CYS A 1 242 ? -0.208 -9.489 -4.277 1.00 98.50 242 CYS A N 1
ATOM 1821 C CA . CYS A 1 242 ? 1.188 -9.856 -4.433 1.00 98.50 242 CYS A CA 1
ATOM 1822 C C . CYS A 1 242 ? 1.937 -9.558 -3.129 1.00 98.50 242 CYS A C 1
ATOM 1824 O O . CYS A 1 242 ? 2.122 -8.397 -2.766 1.00 98.50 242 CYS A O 1
ATOM 1826 N N . ALA A 1 243 ? 2.330 -10.611 -2.420 1.00 96.56 243 ALA A N 1
ATOM 1827 C CA . ALA A 1 243 ? 2.967 -10.516 -1.114 1.00 96.56 243 ALA A CA 1
ATOM 1828 C C . ALA A 1 243 ? 4.473 -10.244 -1.211 1.00 96.56 243 ALA A C 1
ATOM 1830 O O . ALA A 1 243 ? 5.140 -10.787 -2.095 1.00 96.56 243 ALA A O 1
ATOM 1831 N N . ASP A 1 244 ? 5.005 -9.527 -0.223 1.00 95.38 244 ASP A N 1
ATOM 1832 C CA . ASP A 1 244 ? 6.420 -9.609 0.124 1.00 95.38 244 ASP A CA 1
ATOM 1833 C C . ASP A 1 244 ? 6.637 -10.881 0.972 1.00 95.38 244 ASP A C 1
ATOM 1835 O O . ASP A 1 244 ? 5.896 -11.173 1.916 1.00 95.38 244 ASP A O 1
ATOM 1839 N N . ASP A 1 245 ? 7.621 -11.693 0.595 1.00 94.81 245 ASP A N 1
ATOM 1840 C CA . ASP A 1 245 ? 7.981 -12.935 1.272 1.00 94.81 245 ASP A CA 1
ATOM 1841 C C . ASP A 1 245 ? 9.053 -12.679 2.336 1.00 94.81 245 ASP A C 1
ATOM 1843 O O . ASP A 1 245 ? 10.252 -12.924 2.141 1.00 94.81 245 ASP A O 1
ATOM 1847 N N . ASP A 1 246 ? 8.589 -12.195 3.489 1.00 91.44 246 ASP A N 1
ATOM 1848 C CA . ASP A 1 246 ? 9.370 -11.921 4.698 1.00 91.44 246 ASP A CA 1
ATOM 1849 C C . ASP A 1 246 ? 9.849 -13.219 5.381 1.00 91.44 246 ASP A C 1
ATOM 1851 O O . ASP A 1 246 ? 9.655 -13.430 6.582 1.00 91.44 246 ASP A O 1
ATOM 1855 N N . HIS A 1 247 ? 10.466 -14.123 4.622 1.00 90.50 247 HIS A N 1
ATOM 1856 C CA . HIS A 1 247 ? 10.818 -15.483 5.034 1.00 90.50 247 HIS A CA 1
ATOM 1857 C C . HIS A 1 247 ? 11.756 -15.542 6.253 1.00 90.50 247 HIS A C 1
ATOM 1859 O O . HIS A 1 247 ? 11.776 -16.541 6.972 1.00 90.50 247 HIS A O 1
ATOM 1865 N N . THR A 1 248 ? 12.514 -14.474 6.514 1.00 91.81 248 THR A N 1
ATOM 1866 C CA . THR A 1 248 ? 13.394 -14.338 7.687 1.00 91.81 248 THR A CA 1
ATOM 1867 C C . THR A 1 248 ? 12.683 -13.771 8.919 1.00 91.81 248 THR A C 1
ATOM 1869 O O . THR A 1 248 ? 13.202 -13.868 10.033 1.00 91.81 248 THR A O 1
ATOM 1872 N N . THR A 1 249 ? 11.484 -13.205 8.759 1.00 92.38 249 THR A N 1
ATOM 1873 C CA . THR A 1 249 ? 10.705 -12.611 9.848 1.00 92.38 249 THR A CA 1
ATOM 1874 C C . THR A 1 249 ? 9.716 -13.625 10.408 1.00 92.38 249 THR A C 1
ATOM 1876 O O . THR A 1 249 ? 8.945 -14.260 9.685 1.00 92.38 249 THR A O 1
ATOM 1879 N N . LYS A 1 250 ? 9.683 -13.762 11.739 1.00 93.56 250 LYS A N 1
ATOM 1880 C CA . LYS A 1 250 ? 8.771 -14.690 12.418 1.00 93.56 250 LYS A CA 1
ATOM 1881 C C . LYS A 1 250 ? 7.316 -14.431 12.008 1.00 93.56 250 LYS A C 1
ATOM 1883 O O . LYS A 1 250 ? 6.777 -13.357 12.256 1.00 93.56 250 LYS A O 1
ATOM 1888 N N . GLY A 1 251 ? 6.674 -15.461 11.458 1.00 90.56 251 GLY A N 1
ATOM 1889 C CA . GLY A 1 251 ? 5.276 -15.414 11.031 1.00 90.56 251 GLY A CA 1
ATOM 1890 C C . GLY A 1 251 ? 5.048 -14.821 9.639 1.00 90.56 251 GLY A C 1
ATOM 1891 O O . GLY A 1 251 ? 3.892 -14.759 9.239 1.00 90.56 251 GLY A O 1
ATOM 1892 N N . ASN A 1 252 ? 6.105 -14.422 8.919 1.00 93.94 252 ASN A N 1
ATOM 1893 C CA . ASN A 1 252 ? 6.051 -13.909 7.546 1.00 93.94 252 ASN A CA 1
ATOM 1894 C C . ASN A 1 252 ? 4.898 -12.899 7.342 1.00 93.94 252 ASN A C 1
ATOM 1896 O O . ASN A 1 252 ? 3.860 -13.236 6.756 1.00 93.94 252 ASN A O 1
ATOM 1900 N N . PRO A 1 253 ? 4.997 -11.702 7.954 1.00 93.12 253 PRO A N 1
ATOM 1901 C CA . PRO A 1 253 ? 3.889 -10.759 8.006 1.00 93.12 253 PRO A CA 1
ATOM 1902 C C . PRO A 1 253 ? 3.405 -10.308 6.623 1.00 93.12 253 PRO A C 1
ATOM 1904 O O . PRO A 1 253 ? 2.190 -10.164 6.485 1.00 93.12 253 PRO A O 1
ATOM 1907 N N . GLY A 1 254 ? 4.280 -10.148 5.625 1.00 93.75 254 GLY A N 1
ATOM 1908 C CA . GLY A 1 254 ? 3.898 -9.843 4.243 1.00 93.75 254 GLY A CA 1
ATOM 1909 C C . GLY A 1 254 ? 2.945 -10.890 3.658 1.00 93.75 254 GLY A C 1
ATOM 1910 O O . GLY A 1 254 ? 1.799 -10.573 3.327 1.00 93.75 254 GLY A O 1
ATOM 1911 N N . VAL A 1 255 ? 3.322 -12.176 3.658 1.00 96.69 255 VAL A N 1
ATOM 1912 C CA . VAL A 1 255 ? 2.444 -13.264 3.173 1.00 96.69 255 VAL A CA 1
ATOM 1913 C C . VAL A 1 255 ? 1.183 -13.416 4.027 1.00 96.69 255 VAL A C 1
ATOM 1915 O O . VAL A 1 255 ? 0.089 -13.607 3.490 1.00 96.69 255 VAL A O 1
ATOM 1918 N N . THR A 1 256 ? 1.296 -13.324 5.353 1.00 97.00 256 THR A N 1
ATOM 1919 C CA . THR A 1 256 ? 0.145 -13.469 6.259 1.00 97.00 256 THR A CA 1
ATOM 1920 C C . THR A 1 256 ? -0.892 -12.366 6.037 1.00 97.00 256 THR A C 1
ATOM 1922 O O . THR A 1 256 ? -2.089 -12.651 5.951 1.00 97.00 256 THR A O 1
ATOM 1925 N N . LYS A 1 257 ? -0.459 -11.109 5.904 1.00 97.00 257 LYS A N 1
ATOM 1926 C CA . LYS A 1 257 ? -1.357 -9.974 5.656 1.00 97.00 257 LYS A CA 1
ATOM 1927 C C . LYS A 1 257 ? -1.911 -9.982 4.237 1.00 97.00 257 LYS A C 1
ATOM 1929 O O . LYS A 1 257 ? -3.092 -9.689 4.070 1.00 97.00 257 LYS A O 1
ATOM 1934 N N . ALA A 1 258 ? -1.118 -10.384 3.243 1.00 97.69 258 ALA A N 1
ATOM 1935 C CA . ALA A 1 258 ? -1.601 -10.563 1.878 1.00 97.69 258 ALA A CA 1
ATOM 1936 C C . ALA A 1 258 ? -2.718 -11.615 1.798 1.00 97.69 258 ALA A C 1
ATOM 1938 O O . ALA A 1 258 ? -3.739 -11.373 1.160 1.00 97.69 258 ALA A O 1
ATOM 1939 N N . ARG A 1 259 ? -2.576 -12.742 2.512 1.00 98.12 259 ARG A N 1
ATOM 1940 C CA . ARG A 1 259 ? -3.629 -13.766 2.634 1.00 98.12 259 ARG A CA 1
ATOM 1941 C C . ARG A 1 259 ? -4.896 -13.225 3.278 1.00 98.12 259 ARG A C 1
ATOM 1943 O O . ARG A 1 259 ? -5.962 -13.391 2.699 1.00 98.12 259 ARG A O 1
ATOM 1950 N N . ALA A 1 260 ? -4.780 -12.532 4.409 1.00 97.56 260 ALA A N 1
ATOM 1951 C CA . ALA A 1 260 ? -5.937 -11.937 5.076 1.00 97.56 260 ALA A CA 1
ATOM 1952 C C . ALA A 1 260 ? -6.641 -10.876 4.205 1.00 97.56 260 ALA A C 1
ATOM 1954 O O . ALA A 1 260 ? -7.867 -10.780 4.202 1.00 97.56 260 ALA A O 1
ATOM 1955 N N . ALA A 1 261 ? -5.878 -10.080 3.449 1.00 97.88 261 ALA A N 1
ATOM 1956 C CA . ALA A 1 261 ? -6.425 -9.105 2.510 1.00 97.88 261 ALA A CA 1
ATOM 1957 C C . ALA A 1 261 ? -7.147 -9.784 1.338 1.00 97.88 261 ALA A C 1
ATOM 1959 O O . ALA A 1 261 ? -8.270 -9.405 1.025 1.00 97.88 261 ALA A O 1
ATOM 1960 N N . ALA A 1 262 ? -6.532 -10.801 0.724 1.00 98.06 262 ALA A N 1
ATOM 1961 C CA . ALA A 1 262 ? -7.131 -11.558 -0.370 1.00 98.06 262 ALA A CA 1
ATOM 1962 C C . ALA A 1 262 ? -8.412 -12.280 0.073 1.00 98.06 262 ALA A C 1
ATOM 1964 O O . ALA A 1 262 ? -9.434 -12.168 -0.597 1.00 98.06 262 ALA A O 1
ATOM 1965 N N . GLU A 1 263 ? -8.394 -12.957 1.223 1.00 97.94 263 GLU A N 1
ATOM 1966 C CA . GLU A 1 263 ? -9.559 -13.659 1.776 1.00 97.94 263 GLU A CA 1
ATOM 1967 C C . GLU A 1 263 ? -10.759 -12.720 1.960 1.00 97.94 263 GLU A C 1
ATOM 1969 O O . GLU A 1 263 ? -11.866 -13.043 1.531 1.00 97.94 263 GLU A O 1
ATOM 1974 N N . ALA A 1 264 ? -10.529 -11.521 2.502 1.00 97.12 264 ALA A N 1
ATOM 1975 C CA . ALA A 1 264 ? -11.579 -10.532 2.744 1.00 97.12 264 ALA A CA 1
ATOM 1976 C C . ALA A 1 264 ? -12.308 -10.054 1.476 1.00 97.12 264 ALA A C 1
ATOM 1978 O O . ALA A 1 264 ? -13.415 -9.526 1.573 1.00 97.12 264 ALA A O 1
ATOM 1979 N N . VAL A 1 265 ? -11.704 -10.225 0.297 1.00 97.25 265 VAL A N 1
ATOM 1980 C CA . VAL A 1 265 ? -12.245 -9.733 -0.979 1.00 97.25 265 VAL A CA 1
ATOM 1981 C C . VAL A 1 265 ? -12.435 -10.829 -2.021 1.00 97.25 265 VAL A C 1
ATOM 1983 O O . VAL A 1 265 ? -12.553 -10.517 -3.210 1.00 97.25 265 VAL A O 1
ATOM 1986 N N . ALA A 1 266 ? -12.425 -12.102 -1.606 1.00 97.19 266 ALA A N 1
ATOM 1987 C CA . ALA A 1 266 ? -12.422 -13.253 -2.514 1.00 97.19 266 ALA A CA 1
ATOM 1988 C C . ALA A 1 266 ? -11.346 -13.122 -3.618 1.00 97.19 266 ALA A C 1
ATOM 1990 O O . ALA A 1 266 ? -11.589 -13.361 -4.801 1.00 97.19 266 ALA A O 1
ATOM 1991 N N . GLY A 1 267 ? -10.174 -12.627 -3.227 1.00 97.25 267 GLY A N 1
ATOM 1992 C CA . GLY A 1 267 ? -8.999 -12.456 -4.066 1.00 97.25 267 GLY A CA 1
ATOM 1993 C C . GLY A 1 267 ? -8.062 -13.660 -4.015 1.00 97.25 267 GLY A C 1
ATOM 1994 O O . GLY A 1 267 ? -8.330 -14.684 -3.389 1.00 97.25 267 GLY A O 1
ATOM 1995 N N . ILE A 1 268 ? -6.926 -13.506 -4.683 1.00 97.81 268 ILE A N 1
ATOM 1996 C CA . ILE A 1 268 ? -5.884 -14.522 -4.845 1.00 97.81 268 ILE A CA 1
ATOM 1997 C C . ILE A 1 268 ? -4.587 -13.976 -4.249 1.00 97.81 268 ILE A C 1
ATOM 1999 O O . ILE A 1 268 ? -4.368 -12.769 -4.264 1.00 97.81 268 ILE A O 1
ATOM 2003 N N . VAL A 1 269 ? -3.709 -14.844 -3.749 1.00 98.31 269 VAL A N 1
ATOM 2004 C CA . VAL A 1 269 ? -2.365 -14.442 -3.313 1.00 98.31 269 VAL A CA 1
ATOM 2005 C C . VAL A 1 269 ? -1.324 -14.940 -4.302 1.00 98.31 269 VAL A C 1
ATOM 2007 O O . VAL A 1 269 ? -1.309 -16.122 -4.637 1.00 98.31 269 VAL A O 1
ATOM 2010 N N . ALA A 1 270 ? -0.421 -14.053 -4.711 1.00 98.31 270 ALA A N 1
ATOM 2011 C CA . ALA A 1 270 ? 0.808 -14.416 -5.405 1.00 98.31 270 ALA A CA 1
ATOM 2012 C C . ALA A 1 270 ? 2.003 -14.147 -4.481 1.00 98.31 270 ALA A C 1
ATOM 2014 O O . ALA A 1 270 ? 2.094 -13.080 -3.878 1.00 98.31 270 ALA A O 1
ATOM 2015 N N . VAL A 1 271 ? 2.917 -15.108 -4.377 1.00 97.69 271 VAL A N 1
ATOM 2016 C CA . VAL A 1 271 ? 4.154 -15.000 -3.586 1.00 97.69 271 VAL A CA 1
ATOM 2017 C C . VAL A 1 271 ? 5.332 -15.167 -4.548 1.00 97.69 271 VAL A C 1
ATOM 2019 O O . VAL A 1 271 ? 5.244 -16.029 -5.428 1.00 97.69 271 VAL A O 1
ATOM 2022 N N . PRO A 1 272 ? 6.407 -14.368 -4.439 1.00 97.06 272 PRO A N 1
ATOM 2023 C CA . PRO A 1 272 ? 7.570 -14.534 -5.298 1.00 97.06 272 PRO A CA 1
ATOM 2024 C C . PRO A 1 272 ? 8.246 -15.888 -5.037 1.00 97.06 272 PRO A C 1
ATOM 2026 O O . PRO A 1 272 ? 8.589 -16.221 -3.902 1.00 97.06 272 PRO A O 1
ATOM 2029 N N . ASP A 1 273 ? 8.454 -16.667 -6.100 1.00 95.25 273 ASP A N 1
ATOM 2030 C CA . ASP A 1 273 ? 9.140 -17.958 -6.035 1.00 95.25 273 ASP A CA 1
ATOM 2031 C C . ASP A 1 273 ? 10.578 -17.831 -6.546 1.00 95.25 273 ASP A C 1
ATOM 2033 O O . ASP A 1 273 ? 10.833 -17.777 -7.747 1.00 95.25 273 ASP A O 1
ATOM 2037 N N . PHE A 1 274 ? 11.525 -17.785 -5.612 1.00 95.12 274 PHE A N 1
ATOM 2038 C CA . PHE A 1 274 ? 12.958 -17.730 -5.906 1.00 95.12 274 PHE A CA 1
ATOM 2039 C C . PHE A 1 274 ? 13.591 -19.117 -6.135 1.00 95.12 274 PHE A C 1
ATOM 2041 O O . PHE A 1 274 ? 14.796 -19.209 -6.383 1.00 95.12 274 PHE A O 1
ATOM 2048 N N . GLY A 1 275 ? 12.821 -20.205 -6.026 1.00 92.06 275 GLY A N 1
ATOM 2049 C CA . GLY A 1 275 ? 13.327 -21.571 -6.127 1.00 92.06 275 GLY A CA 1
ATOM 2050 C C . GLY A 1 275 ? 14.338 -21.944 -5.033 1.00 92.06 275 GLY A C 1
ATOM 2051 O O . GLY A 1 275 ? 14.411 -21.328 -3.967 1.00 92.06 275 GLY A O 1
ATOM 2052 N N . SER A 1 276 ? 15.137 -22.985 -5.294 1.00 90.56 276 SER A N 1
ATOM 2053 C CA . SER A 1 276 ? 16.120 -23.517 -4.335 1.00 90.56 276 SER A CA 1
ATOM 2054 C C . SER A 1 276 ? 17.333 -22.610 -4.119 1.00 90.56 276 SER A C 1
ATOM 2056 O O . SER A 1 276 ? 17.986 -22.706 -3.086 1.00 90.56 276 SER A O 1
ATOM 2058 N N . ASN A 1 277 ? 17.632 -21.731 -5.079 1.00 90.69 277 ASN A N 1
ATOM 2059 C CA . ASN A 1 277 ? 18.811 -20.862 -5.064 1.00 90.69 277 ASN A CA 1
ATOM 2060 C C . ASN A 1 277 ? 18.460 -19.428 -4.637 1.00 90.69 277 ASN A C 1
ATOM 2062 O O . ASN A 1 277 ? 19.042 -18.469 -5.138 1.00 90.69 277 ASN A O 1
ATOM 2066 N N . ARG A 1 278 ? 17.505 -19.281 -3.710 1.00 94.38 278 ARG A N 1
ATOM 2067 C CA . ARG A 1 278 ? 17.042 -17.982 -3.215 1.00 94.38 278 ARG A CA 1
ATOM 2068 C C . ARG A 1 278 ? 18.200 -17.126 -2.665 1.00 94.38 278 ARG A C 1
ATOM 2070 O O . ARG A 1 278 ? 18.912 -17.582 -1.768 1.00 94.38 278 ARG A O 1
ATOM 2077 N N . PRO A 1 279 ? 18.345 -15.861 -3.105 1.00 93.44 279 PRO A N 1
ATOM 2078 C CA . PRO A 1 279 ? 19.243 -14.899 -2.472 1.00 93.44 279 PRO A CA 1
ATOM 2079 C C . PRO A 1 279 ? 18.824 -14.604 -1.029 1.00 93.44 279 PRO A C 1
ATOM 2081 O O . PRO A 1 279 ? 17.636 -14.474 -0.746 1.00 93.44 279 PRO A O 1
ATOM 2084 N N . ALA A 1 280 ? 19.785 -14.404 -0.124 1.00 90.88 280 ALA A N 1
ATOM 2085 C CA . ALA A 1 280 ? 19.499 -14.139 1.293 1.00 90.88 280 ALA A CA 1
ATOM 2086 C C . ALA A 1 280 ? 18.579 -12.922 1.529 1.00 90.88 280 ALA A C 1
ATOM 2088 O O . ALA A 1 280 ? 17.828 -12.883 2.499 1.00 90.88 280 ALA A O 1
ATOM 2089 N N . ASN A 1 281 ? 18.636 -11.934 0.637 1.00 89.44 281 ASN A N 1
ATOM 2090 C CA . ASN A 1 281 ? 17.822 -10.724 0.663 1.00 89.44 281 ASN A CA 1
ATOM 2091 C C . ASN A 1 281 ? 16.633 -10.758 -0.314 1.00 89.44 281 ASN A C 1
ATOM 2093 O O . ASN A 1 281 ? 16.015 -9.723 -0.512 1.00 89.44 281 ASN A O 1
ATOM 2097 N N . GLY A 1 282 ? 16.337 -11.895 -0.949 1.00 93.25 282 GLY A N 1
ATOM 2098 C CA . GLY A 1 282 ? 15.221 -12.021 -1.883 1.00 93.25 282 GLY A CA 1
ATOM 2099 C C . GLY A 1 282 ? 13.891 -12.113 -1.143 1.00 93.25 282 GLY A C 1
ATOM 2100 O O . GLY A 1 282 ? 13.553 -13.182 -0.616 1.00 93.25 282 GLY A O 1
ATOM 2101 N N . THR A 1 283 ? 13.152 -11.003 -1.103 1.00 95.69 283 THR A N 1
ATOM 2102 C CA . THR A 1 283 ? 11.857 -10.922 -0.413 1.00 95.69 283 THR A CA 1
ATOM 2103 C C . THR A 1 283 ? 10.702 -10.565 -1.335 1.00 95.69 283 THR A C 1
ATOM 2105 O O . THR A 1 283 ? 9.641 -11.162 -1.207 1.00 95.69 283 THR A O 1
ATOM 2108 N N . ASP A 1 284 ? 10.875 -9.643 -2.281 1.00 96.81 284 ASP A N 1
ATOM 2109 C CA . ASP A 1 284 ? 9.764 -9.123 -3.092 1.00 96.81 284 ASP A CA 1
ATOM 2110 C C . ASP A 1 284 ? 9.859 -9.521 -4.584 1.00 96.81 284 ASP A C 1
ATOM 2112 O O . ASP A 1 284 ? 10.822 -10.142 -5.045 1.00 96.81 284 ASP A O 1
ATOM 2116 N N . PHE A 1 285 ? 8.837 -9.181 -5.377 1.00 98.06 285 PHE A N 1
ATOM 2117 C CA . PHE A 1 285 ? 8.846 -9.441 -6.825 1.00 98.06 285 PHE A CA 1
ATOM 2118 C C . PHE A 1 285 ? 9.894 -8.619 -7.595 1.00 98.06 285 PHE A C 1
ATOM 2120 O O . PHE A 1 285 ? 10.300 -9.026 -8.684 1.00 98.06 285 PHE A O 1
ATOM 2127 N N . ASN A 1 286 ? 10.350 -7.484 -7.057 1.00 97.50 286 ASN A N 1
ATOM 2128 C CA . ASN A 1 286 ? 11.419 -6.691 -7.660 1.00 97.50 286 ASN A CA 1
ATOM 2129 C C . ASN A 1 286 ? 12.775 -7.398 -7.510 1.00 97.50 286 ASN A C 1
ATOM 2131 O O . ASN A 1 286 ? 13.558 -7.441 -8.459 1.00 97.50 286 ASN A O 1
ATOM 2135 N N . ASP A 1 287 ? 13.035 -8.000 -6.351 1.00 97.12 287 ASP A N 1
ATOM 2136 C CA . ASP A 1 287 ? 14.205 -8.843 -6.114 1.00 97.12 287 ASP A CA 1
ATOM 2137 C C . ASP A 1 287 ? 14.137 -10.127 -6.953 1.00 97.12 287 ASP A C 1
ATOM 2139 O O . ASP A 1 287 ? 15.152 -10.554 -7.508 1.00 97.12 287 ASP A O 1
ATOM 2143 N N . LEU A 1 288 ? 12.942 -10.715 -7.112 1.00 97.62 288 LEU A N 1
ATOM 2144 C CA . LEU A 1 288 ? 12.731 -11.864 -7.998 1.00 97.62 288 LEU A CA 1
ATOM 2145 C C . LEU A 1 288 ? 13.088 -11.518 -9.446 1.00 97.62 288 LEU A C 1
ATOM 2147 O O . LEU A 1 288 ? 13.835 -12.263 -10.077 1.00 97.62 288 LEU A O 1
ATOM 2151 N N . ALA A 1 289 ? 12.622 -10.376 -9.960 1.00 97.25 289 ALA A N 1
ATOM 2152 C CA . ALA A 1 289 ? 12.990 -9.915 -11.297 1.00 97.25 289 ALA A CA 1
ATOM 2153 C C . ALA A 1 289 ? 14.495 -9.656 -11.429 1.00 97.25 289 ALA A C 1
ATOM 2155 O O . ALA A 1 289 ? 15.090 -9.992 -12.451 1.00 97.25 289 ALA A O 1
ATOM 2156 N N . ALA A 1 290 ? 15.132 -9.095 -10.399 1.00 96.06 290 ALA A N 1
ATOM 2157 C CA . ALA A 1 290 ? 16.574 -8.873 -10.403 1.00 96.06 290 ALA A CA 1
ATOM 2158 C C . ALA A 1 290 ? 17.380 -10.186 -10.399 1.00 96.06 290 ALA A C 1
ATOM 2160 O O . ALA A 1 290 ? 18.493 -10.203 -10.926 1.00 96.06 290 ALA A O 1
ATOM 2161 N N . HIS A 1 291 ? 16.833 -11.259 -9.816 1.00 96.38 291 HIS A N 1
ATOM 2162 C CA . HIS A 1 291 ? 17.499 -12.554 -9.688 1.00 96.38 291 HIS A CA 1
ATOM 2163 C C . HIS A 1 291 ? 17.221 -13.516 -10.855 1.00 96.38 291 HIS A C 1
ATOM 2165 O O . HIS A 1 291 ? 18.159 -14.105 -11.387 1.00 96.38 291 HIS A O 1
ATOM 2171 N N . LEU A 1 292 ? 15.954 -13.677 -11.250 1.00 96.50 292 LEU A N 1
ATOM 2172 C CA . LEU A 1 292 ? 15.488 -14.663 -12.238 1.00 96.50 292 LEU A CA 1
ATOM 2173 C C . LEU A 1 292 ? 14.851 -14.033 -13.488 1.00 96.50 292 LEU A C 1
ATOM 2175 O O . LEU A 1 292 ? 14.453 -14.752 -14.402 1.00 96.50 292 LEU A O 1
ATOM 2179 N N . GLY A 1 293 ? 14.770 -12.703 -13.554 1.00 96.19 293 GLY A N 1
ATOM 2180 C CA . GLY A 1 293 ? 14.187 -11.977 -14.680 1.00 96.19 293 GLY A CA 1
ATOM 2181 C C . GLY A 1 293 ? 12.664 -11.783 -14.590 1.00 96.19 293 GLY A C 1
ATOM 2182 O O . GLY A 1 293 ? 11.986 -12.389 -13.755 1.00 96.19 293 GLY A O 1
ATOM 2183 N N . PRO A 1 294 ? 12.097 -10.924 -15.457 1.00 95.44 294 PRO A N 1
ATOM 2184 C CA . PRO A 1 294 ? 10.671 -10.582 -15.442 1.00 95.44 294 PRO A CA 1
ATOM 2185 C C . PRO A 1 294 ? 9.756 -11.774 -15.768 1.00 95.44 294 PRO A C 1
ATOM 2187 O O . PRO A 1 294 ? 8.636 -11.844 -15.262 1.00 95.44 294 PRO A O 1
ATOM 2190 N N . ASP A 1 295 ? 10.229 -12.757 -16.538 1.00 97.31 295 ASP A N 1
ATOM 2191 C CA . ASP A 1 295 ? 9.441 -13.952 -16.865 1.00 97.31 295 ASP A CA 1
ATOM 2192 C C . ASP A 1 295 ? 9.101 -14.791 -15.628 1.00 97.31 295 ASP A C 1
ATOM 2194 O O . ASP A 1 295 ? 8.008 -15.360 -15.556 1.00 97.31 295 ASP A O 1
ATOM 2198 N N . ALA A 1 296 ? 9.992 -14.826 -14.630 1.00 97.50 296 ALA A N 1
ATOM 2199 C CA . ALA A 1 296 ? 9.747 -15.499 -13.356 1.00 97.50 296 ALA A CA 1
ATOM 2200 C C . ALA A 1 296 ? 8.639 -14.800 -12.550 1.00 97.50 296 ALA A C 1
ATOM 2202 O O . ALA A 1 296 ? 7.768 -15.463 -11.985 1.00 97.50 296 ALA A O 1
ATOM 2203 N N . VAL A 1 297 ? 8.608 -13.462 -12.567 1.00 97.88 297 VAL A N 1
ATOM 2204 C CA . VAL A 1 297 ? 7.524 -12.665 -11.966 1.00 97.88 297 VAL A CA 1
ATOM 2205 C C . VAL A 1 297 ? 6.192 -12.986 -12.641 1.00 97.88 297 VAL A C 1
ATOM 2207 O O . VAL A 1 297 ? 5.210 -13.313 -11.971 1.00 97.88 297 VAL A O 1
ATOM 2210 N N . ALA A 1 298 ? 6.163 -12.960 -13.975 1.00 97.19 298 ALA A N 1
ATOM 2211 C CA . ALA A 1 298 ? 4.961 -13.267 -14.736 1.00 97.19 298 ALA A CA 1
ATOM 2212 C C . ALA A 1 298 ? 4.489 -14.715 -14.511 1.00 97.19 298 ALA A C 1
ATOM 2214 O O . ALA A 1 298 ? 3.287 -14.970 -14.418 1.00 97.19 298 ALA A O 1
ATOM 2215 N N . ALA A 1 299 ? 5.418 -15.668 -14.388 1.00 97.19 299 ALA A N 1
ATOM 2216 C CA . ALA A 1 299 ? 5.114 -17.064 -14.092 1.00 97.19 299 ALA A CA 1
ATOM 2217 C C . ALA A 1 299 ? 4.473 -17.241 -12.710 1.00 97.19 299 ALA A C 1
ATOM 2219 O O . ALA A 1 299 ? 3.458 -17.929 -12.613 1.00 97.19 299 ALA A O 1
ATOM 2220 N N . ALA A 1 300 ? 4.997 -16.584 -11.673 1.00 97.31 300 ALA A N 1
ATOM 2221 C CA . ALA A 1 300 ? 4.435 -16.639 -10.325 1.00 97.31 300 ALA A CA 1
ATOM 2222 C C . ALA A 1 300 ? 2.998 -16.083 -10.271 1.00 97.31 300 ALA A C 1
ATOM 2224 O O . ALA A 1 300 ? 2.111 -16.707 -9.684 1.00 97.31 300 ALA A O 1
ATOM 2225 N N . VAL A 1 301 ? 2.724 -14.965 -10.956 1.00 97.25 301 VAL A N 1
ATOM 2226 C CA . VAL A 1 301 ? 1.361 -14.407 -11.050 1.00 97.25 301 VAL A CA 1
ATOM 2227 C C . VAL A 1 301 ? 0.432 -15.326 -11.853 1.00 97.25 301 VAL A C 1
ATOM 2229 O O . VAL A 1 301 ? -0.698 -15.577 -11.434 1.00 97.25 301 VAL A O 1
ATOM 2232 N N . ARG A 1 302 ? 0.889 -15.887 -12.983 1.00 96.31 302 ARG A N 1
ATOM 2233 C CA . ARG A 1 302 ? 0.100 -16.859 -13.766 1.00 96.31 302 ARG A CA 1
ATOM 2234 C C . ARG A 1 302 ? -0.220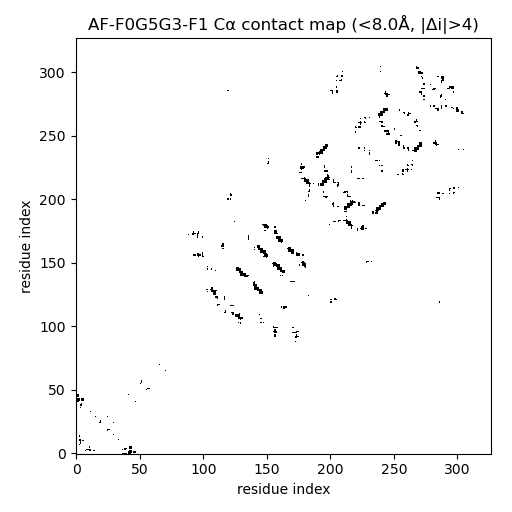 -18.124 -12.973 1.00 96.31 302 ARG A C 1
ATOM 2236 O O . ARG A 1 302 ? -1.336 -18.619 -13.081 1.00 96.31 302 ARG A O 1
ATOM 2243 N N . ALA A 1 303 ? 0.730 -18.632 -12.190 1.00 95.62 303 ALA A N 1
ATOM 2244 C CA . ALA A 1 303 ? 0.529 -19.802 -11.343 1.00 95.62 303 ALA A CA 1
ATOM 2245 C C . ALA A 1 303 ? -0.548 -19.544 -10.281 1.00 95.62 303 ALA A C 1
ATOM 2247 O O . ALA A 1 303 ? -1.414 -20.388 -10.081 1.00 95.62 303 ALA A O 1
ATOM 2248 N N . ALA A 1 304 ? -0.548 -18.355 -9.669 1.00 95.25 304 ALA A N 1
ATOM 2249 C CA . ALA A 1 304 ? -1.587 -17.951 -8.725 1.00 95.25 304 ALA A CA 1
ATOM 2250 C C . ALA A 1 304 ? -2.975 -17.829 -9.387 1.00 95.25 304 ALA A C 1
ATOM 2252 O O . ALA A 1 304 ? -3.985 -18.181 -8.786 1.00 95.25 304 ALA A O 1
ATOM 2253 N N . LEU A 1 305 ? -3.031 -17.358 -10.637 1.00 93.31 305 LEU A N 1
ATOM 2254 C CA . LEU A 1 305 ? -4.270 -17.213 -11.413 1.00 93.31 305 LEU A CA 1
ATOM 2255 C C . LEU A 1 305 ? -4.798 -18.526 -12.015 1.00 93.31 305 LEU A C 1
ATOM 2257 O O . LEU A 1 305 ? -5.909 -18.534 -12.555 1.00 93.31 305 LEU A O 1
ATOM 2261 N N . ALA A 1 306 ? -4.020 -19.609 -11.988 1.00 89.00 306 ALA A N 1
ATOM 2262 C CA . ALA A 1 306 ? -4.440 -20.885 -12.548 1.00 89.00 306 ALA A CA 1
ATOM 2263 C C . ALA A 1 306 ? -5.611 -21.472 -11.733 1.00 89.00 306 ALA A C 1
ATOM 2265 O O . ALA A 1 306 ? -5.598 -21.405 -10.502 1.00 89.00 306 ALA A O 1
ATOM 2266 N N . PRO A 1 307 ? -6.623 -22.085 -12.377 1.00 73.00 307 PRO A N 1
ATOM 2267 C CA . PRO A 1 307 ? -7.677 -22.790 -11.658 1.00 73.00 307 PRO A CA 1
ATOM 2268 C C . PRO A 1 307 ? -7.063 -23.869 -10.761 1.00 73.00 307 PRO A C 1
ATOM 2270 O O . PRO A 1 307 ? -6.185 -24.610 -11.207 1.00 73.00 307 PRO A O 1
ATOM 2273 N N . ALA A 1 308 ? -7.560 -24.008 -9.531 1.00 55.66 308 ALA A N 1
ATOM 2274 C CA . ALA A 1 308 ? -7.051 -24.929 -8.506 1.00 55.66 308 ALA A CA 1
ATOM 2275 C C . ALA A 1 308 ? -7.166 -26.443 -8.845 1.00 55.66 308 ALA A C 1
ATOM 2277 O O . ALA A 1 308 ? -7.122 -27.277 -7.950 1.00 55.66 308 ALA A O 1
ATOM 2278 N N . GLY A 1 309 ? -7.320 -26.827 -10.118 1.00 42.09 309 GLY A N 1
ATOM 2279 C CA . GLY A 1 309 ? -7.648 -28.187 -10.559 1.00 42.09 309 GLY A CA 1
ATOM 2280 C C . GLY A 1 309 ? -6.703 -28.836 -11.577 1.00 42.09 309 GLY A C 1
ATOM 2281 O O . GLY A 1 309 ? -7.063 -29.876 -12.116 1.00 42.09 309 GLY A O 1
ATOM 2282 N N . LEU A 1 310 ? -5.526 -28.273 -11.881 1.00 38.19 310 LEU A N 1
ATOM 2283 C CA . LEU A 1 310 ? -4.628 -28.847 -12.909 1.00 38.19 310 LEU A CA 1
ATOM 2284 C C . LEU A 1 310 ? -3.238 -29.278 -12.411 1.00 38.19 310 LEU A C 1
ATOM 2286 O O . LEU A 1 310 ? -2.517 -29.938 -13.155 1.00 38.19 310 LEU A O 1
ATOM 2290 N N . TRP A 1 311 ? -2.866 -28.987 -11.159 1.00 35.78 311 TRP A N 1
ATOM 2291 C CA . TRP A 1 311 ? -1.559 -29.392 -10.613 1.00 35.78 311 TRP A CA 1
ATOM 2292 C C . TRP A 1 311 ? -1.572 -30.788 -9.952 1.00 35.78 311 TRP A C 1
ATOM 2294 O O . TRP A 1 311 ? -0.558 -31.488 -9.974 1.00 35.78 311 TRP A O 1
ATOM 2304 N N . ASP A 1 312 ? -2.716 -31.259 -9.442 1.00 40.50 312 ASP A N 1
ATOM 2305 C CA . ASP A 1 312 ? -2.793 -32.535 -8.702 1.00 40.50 312 ASP A CA 1
ATOM 2306 C C . ASP A 1 312 ? -2.907 -33.796 -9.580 1.00 40.50 312 ASP A C 1
ATOM 2308 O O . ASP A 1 312 ? -2.696 -34.911 -9.102 1.00 40.50 312 ASP A O 1
ATOM 2312 N N . ALA A 1 313 ? -3.148 -33.662 -10.887 1.00 36.34 313 ALA A N 1
ATOM 2313 C CA . ALA A 1 313 ? -3.266 -34.819 -11.784 1.00 36.34 313 ALA A CA 1
ATOM 2314 C C . ALA A 1 313 ? -1.911 -35.362 -12.294 1.00 36.34 313 ALA A C 1
ATOM 2316 O O . ALA A 1 313 ? -1.847 -36.479 -12.810 1.00 36.34 313 ALA A O 1
ATOM 2317 N N . GLY A 1 314 ? -0.818 -34.600 -12.152 1.00 35.72 314 GLY A N 1
ATOM 2318 C CA . GLY A 1 314 ? 0.492 -34.945 -12.725 1.00 35.72 314 GLY A CA 1
ATOM 2319 C C . GLY A 1 314 ? 1.436 -35.725 -11.804 1.00 35.72 314 GLY A C 1
ATOM 2320 O O . GLY A 1 314 ? 2.350 -36.384 -12.294 1.00 35.72 314 GLY A O 1
ATOM 2321 N N . LYS A 1 315 ? 1.232 -35.687 -10.478 1.00 40.34 315 LYS A N 1
ATOM 2322 C CA . LYS A 1 315 ? 2.145 -36.321 -9.502 1.00 40.34 315 LYS A CA 1
ATOM 2323 C C . LYS A 1 315 ? 1.653 -37.652 -8.924 1.00 40.34 315 LYS A C 1
ATOM 2325 O O . LYS A 1 315 ? 2.439 -38.358 -8.306 1.00 40.34 315 LYS A O 1
ATOM 2330 N N . ALA A 1 316 ? 0.406 -38.049 -9.182 1.00 37.81 316 ALA A N 1
ATOM 2331 C CA . ALA A 1 316 ? -0.164 -39.297 -8.659 1.00 37.81 316 ALA A CA 1
ATOM 2332 C C . ALA A 1 316 ? 0.045 -40.537 -9.560 1.00 37.81 316 ALA A C 1
ATOM 2334 O O . ALA A 1 316 ? -0.411 -41.624 -9.215 1.00 37.81 316 ALA A O 1
ATOM 2335 N N . LYS A 1 317 ? 0.735 -40.418 -10.708 1.00 39.75 317 LYS A N 1
ATOM 2336 C CA . LYS A 1 317 ? 0.936 -41.532 -11.664 1.00 39.75 317 LYS A CA 1
ATOM 2337 C C . LYS A 1 317 ? 2.345 -42.133 -11.705 1.00 39.75 317 LYS A C 1
ATOM 2339 O O . LYS A 1 317 ? 2.679 -42.834 -12.655 1.00 39.75 317 LYS A O 1
ATOM 2344 N N . ALA A 1 318 ? 3.152 -41.925 -10.668 1.00 45.41 318 ALA A N 1
ATOM 2345 C CA . ALA A 1 318 ? 4.452 -42.577 -10.534 1.00 45.41 318 ALA A CA 1
ATOM 2346 C C . ALA A 1 318 ? 4.622 -43.178 -9.132 1.00 45.41 318 ALA A C 1
ATOM 2348 O O . ALA A 1 318 ? 5.202 -42.540 -8.263 1.00 45.41 318 ALA A O 1
ATOM 2349 N N . ALA A 1 319 ? 4.075 -44.385 -8.933 1.00 42.06 319 ALA A N 1
ATOM 2350 C CA . ALA A 1 319 ? 4.632 -45.480 -8.120 1.00 42.06 319 ALA A CA 1
ATOM 2351 C C . ALA A 1 319 ? 3.532 -46.485 -7.722 1.00 42.06 319 ALA A C 1
ATOM 2353 O O . ALA A 1 319 ? 2.915 -46.370 -6.668 1.00 42.06 319 ALA A O 1
ATOM 2354 N N . LEU A 1 320 ? 3.341 -47.531 -8.529 1.00 37.78 320 LEU A N 1
ATOM 2355 C CA . LEU A 1 320 ? 3.031 -48.852 -7.980 1.00 37.78 320 LEU A CA 1
ATOM 2356 C C . LEU A 1 320 ? 4.172 -49.788 -8.396 1.00 37.78 320 LEU A C 1
ATOM 2358 O O . LEU A 1 320 ? 4.411 -49.932 -9.597 1.00 37.78 320 LEU A O 1
ATOM 2362 N N . PRO A 1 321 ? 4.908 -50.402 -7.455 1.00 41.25 321 PRO A N 1
ATOM 2363 C CA . PRO A 1 321 ? 5.896 -51.410 -7.800 1.00 41.25 321 PRO A CA 1
ATOM 2364 C C . PRO A 1 321 ? 5.193 -52.678 -8.299 1.00 41.25 321 PRO A C 1
ATOM 2366 O O . PRO A 1 321 ? 4.233 -53.156 -7.695 1.00 41.25 321 PRO A O 1
ATOM 2369 N N . ALA A 1 322 ? 5.684 -53.220 -9.414 1.00 42.78 322 ALA A N 1
ATOM 2370 C CA . ALA A 1 322 ? 5.217 -54.477 -9.979 1.00 42.78 322 ALA A CA 1
ATOM 2371 C C . ALA A 1 322 ? 5.442 -55.634 -8.990 1.00 42.78 322 ALA A C 1
ATOM 2373 O O . ALA A 1 322 ? 6.551 -55.845 -8.494 1.00 42.78 322 ALA A O 1
ATOM 2374 N N . ALA A 1 323 ? 4.380 -56.393 -8.717 1.00 42.66 323 ALA A N 1
ATOM 2375 C CA . ALA A 1 323 ? 4.444 -57.630 -7.954 1.00 42.66 323 ALA A CA 1
ATOM 2376 C C . ALA A 1 323 ? 5.279 -58.681 -8.708 1.00 42.66 323 ALA A C 1
ATOM 2378 O O . ALA A 1 323 ? 5.086 -58.904 -9.904 1.00 42.66 323 ALA A O 1
ATOM 2379 N N . LYS A 1 324 ? 6.210 -59.330 -7.999 1.00 45.12 324 LYS A N 1
ATOM 2380 C CA . LYS A 1 324 ? 6.982 -60.471 -8.512 1.00 45.12 324 LYS A CA 1
ATOM 2381 C C . LYS A 1 324 ? 6.049 -61.654 -8.812 1.00 45.12 324 LYS A C 1
ATOM 2383 O O . LYS A 1 324 ? 5.183 -61.940 -7.983 1.00 45.12 324 LYS A O 1
ATOM 2388 N N . PRO A 1 325 ? 6.246 -62.393 -9.917 1.00 44.03 325 PRO A N 1
ATOM 2389 C CA . PRO A 1 325 ? 5.547 -63.649 -10.124 1.00 44.03 325 PRO A CA 1
ATOM 2390 C C . PRO A 1 325 ? 6.172 -64.740 -9.248 1.00 44.03 325 PRO A C 1
ATOM 2392 O O . PRO A 1 325 ? 7.393 -64.868 -9.160 1.00 44.03 325 PRO A O 1
ATOM 2395 N N . ALA A 1 326 ? 5.311 -65.514 -8.594 1.00 44.62 326 ALA A N 1
ATOM 2396 C CA . ALA A 1 326 ? 5.690 -66.698 -7.844 1.00 44.62 326 ALA A CA 1
ATOM 2397 C C . ALA A 1 326 ? 6.095 -67.836 -8.794 1.00 44.62 326 ALA A C 1
ATOM 2399 O O . ALA A 1 326 ? 5.336 -68.162 -9.710 1.00 44.62 326 ALA A O 1
ATOM 2400 N N . LYS A 1 327 ? 7.256 -68.443 -8.535 1.00 40.97 327 LYS A N 1
ATOM 2401 C CA . LYS A 1 327 ? 7.554 -69.876 -8.664 1.00 40.97 327 LYS A CA 1
ATOM 2402 C C . LYS A 1 327 ? 8.837 -70.183 -7.902 1.00 40.97 327 LYS A C 1
ATOM 2404 O O . LYS A 1 327 ? 9.782 -69.374 -8.022 1.00 40.97 327 LYS A O 1
#

Nearest PDB structures (foldseek):
  6tpq-assembly1_B  TM=7.517E-01  e=2.664E-02  Geobacillus stearothermophilus
  6z2b-assembly1_A  TM=6.857E-01  e=1.645E-02  Geobacillus stearothermophilus
  3pdi-assembly2_E  TM=4.752E-01  e=3.958E+00  Azotobacter vinelandii DJ
  6den-assembly1_A  TM=4.004E-01  e=2.757E+00  Candida albicans SC5314

pLDDT: mean 87.9, std 14.57, range [35.72, 98.69]

Sequence (327 aa):
MALKAEFGEEGFALWNEWSQGAQNYKGKDARDVWKSFKGGKITINTLFHLAKLGGFDPRAHRAKPVDPAERERQKAERAAREAAELAELTEKQQTASALAESIWSAAEPAPADHPYLVRKRIPVDALRVYRGGLCIGTAACDGALVIPARDADGKLWTLEFVLTDGQKRYLPNGRKAGCFSLIGGPLSSAPSTLLIGEGYATCATLAAATGYPAAVAFDAGNLHAVATALRGQYPDARIVVCADDDHTTKGNPGVTKARAAAEAVAGIVAVPDFGSNRPANGTDFNDLAAHLGPDAVAAAVRAALAPAGLWDAGKAKAALPAAKPAK

Foldseek 3Di:
DQLCLVPPPVSLVVVLVVQVPDPPDDPVCSVVVVVPDDRDDCHVVNVVVVVVVVVDDCVVVPDDPDPPVNVVVVVVVVVVVVVVVVVVLVVLQVVQLVVQVVQLVPFAQQDQVQQVCVVLVFGRDRKTFGADQDDAVNDGLHRWIWFFWAALVRRTRKIWTQHSVRDIDIRPSGDLARTWGKDLDPCPDQFQAEEEEADPSLQRLLCVLAVHMYIHSVHLVRLQSNLVRVCVNRVNHAYEYEFFQPVVDVPRSRQVSSVVSCVNRVHWYFYQDQDPPDDPPRTGLSSSCVRVNSNSSNVSVVVRVDPPPDPVVPPPPPDDDDDDDDD

Solvent-accessible surface area (backbone atoms only — not comparable to full-atom values): 18039 Å² total; per-residue (Å²): 89,27,50,41,59,73,45,44,78,70,23,46,61,64,52,52,60,61,44,62,77,42,95,83,56,50,81,86,52,47,62,58,56,56,66,66,50,65,82,62,98,50,38,54,65,51,52,54,51,53,38,42,76,73,69,51,55,67,82,83,57,67,73,77,80,74,53,69,69,58,55,51,50,53,51,50,52,50,52,50,49,54,50,50,54,50,51,52,51,48,52,44,22,52,54,23,14,54,50,34,51,54,51,58,72,72,29,43,77,44,62,70,76,38,61,55,36,54,75,66,72,44,81,73,66,98,40,24,24,36,78,59,88,56,59,63,85,94,42,72,41,53,67,8,38,39,44,60,21,18,37,87,90,62,52,58,21,21,34,40,34,36,30,75,91,58,56,76,46,61,50,72,63,27,47,57,79,37,18,30,29,78,40,76,65,80,82,75,76,75,50,74,44,36,37,34,24,31,42,62,60,34,20,48,41,49,18,72,43,60,75,37,35,16,31,19,26,70,34,58,88,23,36,41,42,29,41,48,42,48,38,71,76,36,75,83,33,45,42,31,23,40,19,38,43,36,80,89,43,90,80,23,58,31,45,50,36,23,45,57,20,14,62,77,57,78,34,34,56,25,59,59,77,59,69,95,78,52,55,95,82,55,32,35,43,37,45,35,27,75,73,68,31,46,66,51,44,32,46,34,49,50,59,47,70,46,71,98,78,69,74,75,76,74,70,77,80,78,84,79,84,82,80,80,83,90,130

Mean predicted aligned error: 11.61 Å

Radius of gyration: 26.98 Å; Cα contacts (8 Å, |Δi|>4): 513; chains: 1; bounding box: 49×93×69 Å

Secondary structure (DSSP, 8-state):
-HHHHHHGGGHHHHHHHHHTTSTT--HHHHHHHHHH--S-S--HHHHHHHHHHTT--TTTS-PPPPPHHHHHHHHHHHHHHHHHHHHHHHHHHHHHHHHHHHHHHHPEEPPTT-HHHHHHT----S-EE--S--EETTEE-TT-EEEEEE-TT--EEEEEEE-TTS-EEE-TT---TT-BEEESS---S--SEEEEESSHHHHHHHHHHH---EEE-SSTTTHHHHHHHHHHH-TTSEEEEE----TTSTT-HHHHHHHHHHHHTT-EEE----GGG--TT--SHHHHHHHH-HHHHHHHHHHHHS-TTSSTTSSTTS--PPPPPP-